Protein AF-K6VS61-F1 (afdb_monomer_lite)

Radius of gyration: 30.95 Å; chains: 1; bounding box: 61×77×103 Å

Sequence (201 aa):
MLIQDVMLARVPSPERPARLPVLVGALIAVLAAILGFTTASASAAGAAETRVRASAAVVEVPVGATERIAAGQRLGNDVAEPDFVVATGGAAKSGDELLDAARVARDAKAAEVGRSKATVTGGYGRDGVPRARCSSSPIGGAEDDVARQIGGNPKDITFTEAIRPRTGDQVPICQRCQATFDQSQFPPGTLFDPAGPWGAR

Foldseek 3Di:
DDDDDDDDDDDDDDDDPPPPPVVVVVVVVVVCVVPVPDDDDDDDDDDDDDDDDDPPPPPPPPPDDPDDDDPDDDDDDDDPDDDDDDDDDDDDDDPVRLQVVLVVQQLVVLVVCPQVAQKKKWKDFPVSDIHMATDPPPVGHRLVVNCVVRDDDSARMAMEFMAGSHPRHGDADEQVVCVVYPPVSYDPPRHHDLVHPVVPD

Structure (mmCIF, N/CA/C/O backbone):
data_AF-K6VS61-F1
#
_entry.id   AF-K6VS61-F1
#
loop_
_atom_site.group_PDB
_atom_site.id
_atom_site.type_symbol
_atom_site.label_atom_id
_atom_site.label_alt_id
_atom_site.label_comp_id
_atom_site.label_asym_id
_atom_site.label_entity_id
_atom_site.label_seq_id
_atom_site.pdbx_PDB_ins_code
_atom_site.Cartn_x
_atom_site.Cartn_y
_atom_site.Cartn_z
_atom_site.occupancy
_atom_site.B_iso_or_equiv
_atom_site.auth_seq_id
_atom_site.auth_comp_id
_a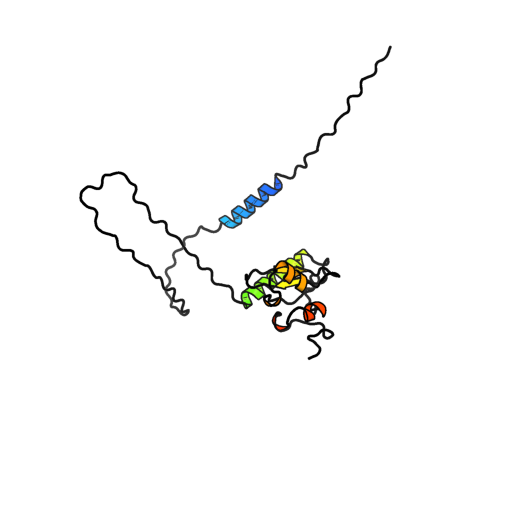tom_site.auth_asym_id
_atom_site.auth_atom_id
_atom_site.pdbx_PDB_model_num
ATOM 1 N N . MET A 1 1 ? -18.012 63.990 -50.183 1.00 37.81 1 MET A N 1
ATOM 2 C CA . MET A 1 1 ? -17.529 62.707 -50.732 1.00 37.81 1 MET A CA 1
ATOM 3 C C . MET A 1 1 ? -16.687 62.044 -49.643 1.00 37.81 1 MET A C 1
ATOM 5 O O . MET A 1 1 ? -15.685 62.643 -49.296 1.00 37.81 1 MET A O 1
ATOM 9 N N . LEU A 1 2 ? -17.179 60.917 -49.088 1.00 41.75 2 LEU A N 1
ATOM 10 C CA . LEU A 1 2 ? -16.572 59.935 -48.144 1.00 41.75 2 LEU A CA 1
ATOM 11 C C . LEU A 1 2 ? -15.963 60.477 -46.823 1.00 41.75 2 LEU A C 1
ATOM 13 O O . LEU A 1 2 ? -15.046 61.280 -46.859 1.00 41.75 2 LEU A O 1
ATOM 17 N N . ILE A 1 3 ? -16.496 60.212 -45.619 1.00 45.34 3 ILE A N 1
ATOM 18 C CA . ILE A 1 3 ? -16.612 58.948 -44.837 1.00 45.34 3 ILE A CA 1
ATOM 19 C C . ILE A 1 3 ? -15.254 58.264 -44.577 1.00 45.34 3 ILE A C 1
ATOM 21 O O . ILE A 1 3 ? -14.670 57.750 -45.524 1.00 45.34 3 ILE A O 1
ATOM 25 N N . GLN A 1 4 ? -14.820 58.231 -43.303 1.00 43.88 4 GLN A N 1
ATOM 26 C CA . GLN A 1 4 ? -14.324 57.065 -42.522 1.00 43.88 4 GLN A CA 1
ATOM 27 C C . GLN A 1 4 ? -13.648 57.574 -41.228 1.00 43.88 4 GLN A C 1
ATOM 29 O O . GLN A 1 4 ? -12.649 58.282 -41.274 1.00 43.88 4 GLN A O 1
ATOM 34 N N . ASP A 1 5 ? -14.335 57.517 -40.087 1.00 43.53 5 ASP A N 1
ATOM 35 C CA . ASP A 1 5 ? -14.424 56.393 -39.130 1.00 43.53 5 ASP A CA 1
ATOM 36 C C . ASP A 1 5 ? -13.204 56.279 -38.203 1.00 43.53 5 ASP A C 1
ATOM 38 O O . ASP A 1 5 ? -12.145 55.752 -38.534 1.00 43.53 5 ASP A O 1
ATOM 42 N N . VAL A 1 6 ? -13.406 56.817 -37.001 1.00 50.88 6 VAL A N 1
ATOM 43 C CA . VAL A 1 6 ? -12.506 56.782 -35.852 1.00 50.88 6 VAL A CA 1
ATOM 44 C C . VAL A 1 6 ? -12.422 55.349 -35.324 1.00 50.88 6 VAL A C 1
ATOM 46 O O . VAL A 1 6 ? -13.435 54.723 -35.019 1.00 50.88 6 VAL A O 1
ATOM 49 N N . MET A 1 7 ? -11.193 54.852 -35.175 1.00 47.06 7 MET A N 1
ATOM 50 C CA . MET A 1 7 ? -10.868 53.605 -34.487 1.00 47.06 7 MET A CA 1
ATOM 51 C C . MET A 1 7 ? -11.459 53.573 -33.067 1.00 47.06 7 MET A C 1
ATOM 53 O O . MET A 1 7 ? -10.899 54.146 -32.135 1.00 47.06 7 MET A O 1
ATOM 57 N N . LEU A 1 8 ? -12.549 52.828 -32.885 1.00 47.78 8 LEU A N 1
ATOM 58 C CA . LEU A 1 8 ? -12.949 52.287 -31.589 1.00 47.78 8 LEU A CA 1
ATOM 59 C C . LEU A 1 8 ? -12.383 50.872 -31.462 1.00 47.78 8 LEU A C 1
ATOM 61 O O . LEU A 1 8 ? -12.848 49.925 -32.096 1.00 47.78 8 LEU A O 1
ATOM 65 N N . ALA A 1 9 ? -11.352 50.746 -30.629 1.00 41.38 9 ALA A N 1
ATOM 66 C CA . ALA A 1 9 ? -10.811 49.472 -30.190 1.00 41.38 9 ALA A CA 1
ATOM 67 C C . ALA A 1 9 ? -11.906 48.662 -29.475 1.00 41.38 9 ALA A C 1
ATOM 69 O O . ALA A 1 9 ? -12.441 49.062 -28.441 1.00 41.38 9 ALA A O 1
ATOM 70 N N . ARG A 1 10 ? -12.243 47.504 -30.042 1.00 43.00 10 ARG A N 1
ATOM 71 C CA . ARG A 1 10 ? -13.176 46.538 -29.463 1.00 43.00 10 ARG A CA 1
ATOM 72 C C . ARG A 1 10 ? -12.410 45.695 -28.440 1.00 43.00 10 ARG A C 1
ATOM 74 O O . ARG A 1 10 ? -11.613 44.842 -28.816 1.00 43.00 10 ARG A O 1
ATOM 81 N N . VAL A 1 11 ? -12.624 45.956 -27.153 1.00 50.47 11 VAL A N 1
ATOM 82 C CA . VAL A 1 11 ? -12.098 45.132 -26.052 1.00 50.47 11 VAL A CA 1
ATOM 83 C C . VAL A 1 11 ? -12.805 43.764 -26.075 1.00 50.47 11 VAL A C 1
ATOM 85 O O . VAL A 1 11 ? -14.039 43.742 -26.075 1.00 50.47 11 VAL A O 1
ATOM 88 N N . PRO A 1 12 ? -12.091 42.622 -26.106 1.00 44.59 12 PRO A N 1
ATOM 89 C CA . PRO A 1 12 ? -12.724 41.312 -25.982 1.00 44.59 12 PRO A CA 1
ATOM 90 C C . PRO A 1 12 ? -13.207 41.065 -24.543 1.00 44.59 12 PRO A C 1
ATOM 92 O O . PRO A 1 12 ? -12.487 41.288 -23.571 1.00 44.59 12 PRO A O 1
ATOM 95 N N . SER A 1 13 ? -14.458 40.616 -24.427 1.00 54.16 13 SER A N 1
ATOM 96 C CA . SER A 1 13 ? -15.134 40.268 -23.171 1.00 54.16 13 SER A CA 1
ATOM 97 C C . SER A 1 13 ? -14.615 38.929 -22.617 1.00 54.16 13 SER A C 1
ATOM 99 O O . SER A 1 13 ? -14.389 38.014 -23.411 1.00 54.16 13 SER A O 1
ATOM 101 N N . PRO A 1 14 ? -14.442 38.760 -21.291 1.00 48.59 14 PRO A N 1
ATOM 102 C CA . PRO A 1 14 ? -14.092 37.467 -20.714 1.00 48.59 14 PRO A CA 1
ATOM 103 C C . PRO A 1 14 ? -15.305 36.526 -20.730 1.00 48.59 14 PRO A C 1
ATOM 105 O O . PRO A 1 14 ? -16.281 36.722 -20.000 1.00 48.59 14 PRO A O 1
ATOM 108 N N . GLU A 1 15 ? -15.230 35.480 -21.550 1.00 48.28 15 GLU A N 1
ATOM 109 C CA . GLU A 1 15 ? -16.180 34.370 -21.523 1.00 48.28 15 GLU A CA 1
ATOM 110 C C . GLU A 1 15 ? -16.135 33.675 -20.153 1.00 48.28 15 GLU A C 1
ATOM 112 O O . GLU A 1 15 ? -15.101 33.172 -19.711 1.00 48.28 15 GLU A O 1
ATOM 117 N N . ARG A 1 16 ? -17.276 33.658 -19.454 1.00 59.56 16 ARG A N 1
ATOM 118 C CA . ARG A 1 16 ? -17.463 32.895 -18.215 1.00 59.56 16 ARG A CA 1
ATOM 119 C C . ARG A 1 16 ? -17.748 31.434 -18.579 1.00 59.56 16 ARG A C 1
ATOM 121 O O . ARG A 1 16 ? -18.792 31.181 -19.182 1.00 59.56 16 ARG A O 1
ATOM 128 N N . PRO A 1 17 ? -16.924 30.448 -18.181 1.00 47.66 17 PRO A N 1
ATOM 129 C CA . PRO A 1 17 ? -17.292 29.054 -18.362 1.00 47.66 17 PRO A CA 1
ATOM 130 C C . PRO A 1 17 ? -18.393 28.669 -17.367 1.00 47.66 17 PRO A C 1
ATOM 132 O O . PRO A 1 17 ? -18.184 28.550 -16.158 1.00 47.66 17 PRO A O 1
ATOM 135 N N . ALA A 1 18 ? -19.589 28.457 -17.910 1.00 57.97 18 ALA A N 1
ATOM 136 C CA . ALA A 1 18 ? -20.740 27.866 -17.250 1.00 57.97 18 ALA A CA 1
ATOM 137 C C . ALA A 1 18 ? -20.432 26.424 -16.804 1.00 57.97 18 ALA A C 1
ATOM 139 O O . ALA A 1 18 ? -20.648 25.469 -17.544 1.00 57.97 18 ALA A O 1
ATOM 140 N N . ARG A 1 19 ? -19.899 26.249 -15.589 1.00 52.88 19 ARG A N 1
ATOM 141 C CA . ARG A 1 19 ? -19.748 24.930 -14.939 1.00 52.88 19 ARG A CA 1
ATOM 142 C C . ARG A 1 19 ? -20.137 24.927 -13.458 1.00 52.88 19 ARG A C 1
ATOM 144 O O . ARG A 1 19 ? -19.732 24.041 -12.717 1.00 52.88 19 ARG A O 1
ATOM 151 N N . LEU A 1 20 ? -20.933 25.900 -13.016 1.00 49.38 20 LEU A N 1
ATOM 152 C CA . LEU A 1 20 ? -21.364 25.981 -11.618 1.00 49.38 20 LEU A CA 1
ATOM 153 C C . LEU A 1 20 ? -22.596 25.131 -11.226 1.00 49.38 20 LEU A C 1
ATOM 155 O O . LEU A 1 20 ? -22.642 24.726 -10.068 1.00 49.38 20 LEU A O 1
ATOM 159 N N . PRO A 1 21 ? -23.579 24.792 -12.091 1.00 45.78 21 PRO A N 1
ATOM 160 C CA . PRO A 1 21 ? -24.792 24.140 -11.583 1.00 45.78 21 PRO A CA 1
ATOM 161 C C . PRO A 1 21 ? -24.654 22.623 -11.348 1.00 45.78 21 PRO A C 1
ATOM 163 O O . PRO A 1 21 ? -25.453 22.055 -10.612 1.00 45.78 21 PRO A O 1
ATOM 166 N N . VAL A 1 22 ? -23.639 21.953 -11.911 1.00 49.66 22 VAL A N 1
ATOM 167 C CA . VAL A 1 22 ? -23.469 20.488 -11.759 1.00 49.66 22 VAL A CA 1
ATOM 168 C C . VAL A 1 22 ? -22.827 20.114 -10.415 1.00 49.66 22 VAL A C 1
ATOM 170 O O . VAL A 1 22 ? -23.171 19.090 -9.829 1.00 49.66 22 VAL A O 1
ATOM 173 N N . LEU A 1 23 ? -21.946 20.964 -9.876 1.00 48.91 23 LEU A N 1
ATOM 174 C CA . LEU A 1 23 ? -21.270 20.709 -8.596 1.00 48.91 23 LEU A CA 1
ATOM 175 C C . LEU A 1 23 ? -22.211 20.832 -7.387 1.00 48.91 23 LEU A C 1
ATOM 177 O O . LEU A 1 23 ? -22.037 20.112 -6.408 1.00 48.91 23 LEU A O 1
ATOM 181 N N . VAL A 1 24 ? -23.238 21.686 -7.466 1.00 54.41 24 VAL A N 1
ATOM 182 C CA . VAL A 1 24 ? -24.214 21.860 -6.375 1.00 54.41 24 VAL A CA 1
ATOM 183 C C . VAL A 1 24 ? -25.184 20.673 -6.298 1.00 54.41 24 VAL A C 1
ATOM 185 O O . VAL A 1 24 ? -25.488 20.206 -5.203 1.00 54.41 24 VAL A O 1
ATOM 188 N N . GLY A 1 25 ? -25.611 20.118 -7.439 1.00 49.75 25 GLY A N 1
ATOM 189 C CA . GLY A 1 25 ? -26.501 18.949 -7.468 1.00 49.75 25 GLY A CA 1
ATOM 190 C C . GLY A 1 25 ? -25.868 17.679 -6.883 1.00 49.75 25 GLY A C 1
ATOM 191 O O . GLY A 1 25 ? -26.524 16.945 -6.146 1.00 49.75 25 GLY A O 1
ATOM 192 N N . ALA A 1 26 ? -24.578 17.446 -7.146 1.00 52.34 26 ALA A N 1
ATOM 193 C CA . ALA A 1 26 ? -23.860 16.285 -6.613 1.00 52.34 26 ALA A CA 1
ATOM 194 C C . ALA A 1 26 ? -23.654 16.360 -5.088 1.00 52.34 26 ALA A C 1
ATOM 196 O O . ALA A 1 26 ? -23.722 15.338 -4.406 1.00 52.34 26 ALA A O 1
ATOM 197 N N . LEU A 1 27 ? -23.464 17.564 -4.535 1.00 52.97 27 LEU A N 1
ATOM 198 C CA . LEU A 1 27 ? -23.280 17.755 -3.094 1.00 52.97 27 LEU A CA 1
ATOM 199 C C . LEU A 1 27 ? -24.569 17.465 -2.301 1.00 52.97 27 LEU A C 1
ATOM 201 O O . LEU A 1 27 ? -24.507 16.870 -1.228 1.00 52.97 27 LEU A O 1
ATOM 205 N N . ILE A 1 28 ? -25.739 17.827 -2.846 1.00 56.31 28 ILE A N 1
ATOM 206 C CA . ILE A 1 28 ? -27.047 17.592 -2.203 1.00 56.31 28 ILE A CA 1
ATOM 207 C C . ILE A 1 28 ? -27.385 16.091 -2.161 1.00 56.31 28 ILE A C 1
ATOM 209 O O . ILE A 1 28 ? -27.893 15.607 -1.151 1.00 56.31 28 ILE A O 1
ATOM 213 N N . ALA A 1 29 ? -27.045 15.331 -3.208 1.00 51.91 29 ALA A N 1
ATOM 214 C CA . ALA A 1 29 ? -27.263 13.882 -3.233 1.00 51.91 29 ALA A CA 1
ATOM 215 C C . ALA A 1 29 ? -26.373 13.131 -2.222 1.00 51.91 29 ALA A C 1
ATOM 217 O O . ALA A 1 29 ? -26.833 12.195 -1.568 1.00 51.91 29 ALA A O 1
ATOM 218 N N . VAL A 1 30 ? -25.123 13.573 -2.040 1.00 55.78 30 VAL A N 1
ATOM 219 C CA . VAL A 1 30 ? -24.217 13.022 -1.019 1.00 55.78 30 VAL A CA 1
ATOM 220 C C . VAL A 1 30 ? -24.707 13.365 0.393 1.00 55.78 30 VAL A C 1
ATOM 222 O O . VAL A 1 30 ? -24.692 12.499 1.263 1.00 55.78 30 VAL A O 1
ATOM 225 N N . LEU A 1 31 ? -25.222 14.580 0.621 1.00 53.62 31 LEU A N 1
ATOM 226 C CA . LEU A 1 31 ? -25.773 14.963 1.927 1.00 53.62 31 LEU A CA 1
ATOM 227 C C . LEU A 1 31 ? -27.032 14.154 2.296 1.00 53.62 31 LEU A C 1
ATOM 229 O O . LEU A 1 31 ? -27.177 13.742 3.444 1.00 53.62 31 LEU A O 1
ATOM 233 N N . ALA A 1 32 ? -27.917 13.877 1.331 1.00 54.88 32 ALA A N 1
ATOM 234 C CA . ALA A 1 32 ? -29.125 13.077 1.560 1.00 54.88 32 ALA A CA 1
ATOM 235 C C . ALA A 1 32 ? -28.821 11.591 1.842 1.00 54.88 32 ALA A C 1
ATOM 237 O O . ALA A 1 32 ? -29.524 10.964 2.631 1.00 54.88 32 ALA A O 1
ATOM 238 N N . ALA A 1 33 ? -27.749 11.035 1.263 1.00 54.62 33 ALA A N 1
ATOM 239 C CA . ALA A 1 33 ? -27.298 9.674 1.565 1.00 54.62 33 ALA A CA 1
ATOM 240 C C . ALA A 1 33 ? -26.669 9.549 2.966 1.00 54.62 33 ALA A C 1
ATOM 242 O O . ALA A 1 33 ? -26.784 8.503 3.601 1.00 54.62 33 ALA A O 1
ATOM 243 N N . ILE A 1 34 ? -26.037 10.617 3.466 1.00 55.72 34 ILE A N 1
ATOM 244 C CA . ILE A 1 34 ? -25.431 10.654 4.806 1.00 55.72 34 ILE A CA 1
ATOM 245 C C . ILE A 1 34 ? -26.493 10.891 5.896 1.00 55.72 34 ILE A C 1
ATOM 247 O O . ILE A 1 34 ? -26.355 10.381 7.004 1.00 55.72 34 ILE A O 1
ATOM 251 N N . LEU A 1 35 ? -27.573 11.620 5.591 1.00 52.00 35 LEU A N 1
ATOM 252 C CA . LEU A 1 35 ? -28.618 11.983 6.562 1.00 52.00 35 LEU A CA 1
ATOM 253 C C . LEU A 1 35 ? -29.867 11.075 6.529 1.00 52.00 35 LEU A C 1
ATOM 255 O O . LEU A 1 35 ? -30.762 11.243 7.351 1.00 52.00 35 LEU A O 1
ATOM 259 N N . GLY A 1 36 ? -29.948 10.113 5.603 1.00 49.62 36 GLY A N 1
ATOM 260 C CA . GLY A 1 36 ? -31.150 9.302 5.358 1.00 49.62 36 GLY A CA 1
ATOM 261 C C . GLY A 1 36 ? -31.343 8.037 6.211 1.00 49.62 36 GLY A C 1
ATOM 262 O O . GLY A 1 36 ? -32.304 7.312 5.973 1.00 49.62 36 GLY A O 1
ATOM 263 N N . PHE A 1 37 ? -30.479 7.737 7.187 1.00 50.22 37 PHE A N 1
ATOM 264 C CA . PHE A 1 37 ? -30.504 6.465 7.937 1.00 50.22 37 PHE A CA 1
ATOM 265 C C . PHE A 1 37 ? -30.867 6.589 9.426 1.00 50.22 37 PHE A C 1
ATOM 267 O O . PHE A 1 37 ? -30.259 5.936 10.268 1.00 50.22 37 PHE A O 1
ATOM 274 N N . THR A 1 38 ? -31.885 7.372 9.790 1.00 51.78 38 THR A N 1
ATOM 275 C CA . THR A 1 38 ? -32.427 7.331 11.165 1.00 51.78 38 THR A CA 1
ATOM 276 C C . THR A 1 38 ? -33.950 7.434 11.223 1.00 51.78 38 THR A C 1
ATOM 278 O O . THR A 1 38 ? -34.501 8.284 11.910 1.00 51.78 38 THR A O 1
ATOM 281 N N . THR A 1 39 ? -34.670 6.517 10.568 1.00 51.94 39 THR A N 1
ATOM 282 C CA . THR A 1 39 ? -36.026 6.161 11.030 1.00 51.94 39 THR A CA 1
ATOM 283 C C . THR A 1 39 ? -36.274 4.656 10.921 1.00 51.94 39 THR A C 1
ATOM 285 O O . THR A 1 39 ? -36.508 4.128 9.842 1.00 51.94 39 THR A O 1
ATOM 288 N N . ALA A 1 40 ? -36.213 3.969 12.065 1.00 40.31 40 ALA A N 1
ATOM 289 C CA . ALA A 1 40 ? -37.078 2.840 12.415 1.00 40.31 40 ALA A CA 1
ATOM 290 C C . ALA A 1 40 ? -36.827 2.461 13.883 1.00 40.31 40 ALA A C 1
ATOM 292 O O . ALA A 1 40 ? -35.841 1.811 14.223 1.00 40.31 40 ALA A O 1
ATOM 293 N N . SER A 1 41 ? -37.739 2.875 14.760 1.00 48.78 41 SER A N 1
ATOM 294 C CA . SER A 1 41 ? -37.929 2.237 16.058 1.00 48.78 41 SER A CA 1
ATOM 295 C C . SER A 1 41 ? -38.525 0.850 15.822 1.00 48.78 41 SER A C 1
ATOM 297 O O . SER A 1 41 ? -39.594 0.734 15.229 1.00 48.78 41 SER A O 1
ATOM 299 N N . ALA A 1 42 ? -37.858 -0.195 16.300 1.00 39.19 42 ALA A N 1
ATOM 300 C CA . ALA A 1 42 ? -38.463 -1.506 16.485 1.00 39.19 42 ALA A CA 1
ATOM 301 C C . ALA A 1 42 ? -38.003 -2.050 17.838 1.00 39.19 42 ALA A C 1
ATOM 303 O O . ALA A 1 42 ? -36.853 -2.440 18.027 1.00 39.19 42 ALA A O 1
ATOM 304 N N . SER A 1 43 ? -38.918 -2.012 18.799 1.00 50.69 43 SER A N 1
ATOM 305 C CA . SER A 1 43 ? -38.829 -2.715 20.068 1.00 50.69 43 SER A CA 1
ATOM 306 C C . SER A 1 43 ? -38.904 -4.220 19.812 1.00 50.69 43 SER A C 1
ATOM 308 O O . SER A 1 43 ? -39.912 -4.730 19.332 1.00 50.69 43 SER A O 1
ATOM 310 N N . ALA A 1 44 ? -37.849 -4.942 20.180 1.00 40.66 44 ALA A N 1
ATOM 311 C CA . ALA A 1 44 ? -37.900 -6.383 20.374 1.00 40.66 44 ALA A CA 1
ATOM 312 C C . ALA A 1 44 ? -37.259 -6.703 21.726 1.00 40.66 44 ALA A C 1
ATOM 314 O O . ALA A 1 44 ? -36.041 -6.672 21.888 1.00 40.66 44 ALA A O 1
ATOM 315 N N . ALA A 1 45 ? -38.113 -6.970 22.713 1.00 44.94 45 ALA A N 1
ATOM 316 C CA . ALA A 1 45 ? -37.719 -7.652 23.931 1.00 44.94 45 ALA A CA 1
ATOM 317 C C . ALA A 1 45 ? -37.371 -9.103 23.571 1.00 44.94 45 ALA A C 1
ATOM 319 O O . ALA A 1 45 ? -38.190 -9.818 22.997 1.00 44.94 45 ALA A O 1
ATOM 320 N N . GLY A 1 46 ? -36.159 -9.527 23.908 1.00 39.69 46 GLY A N 1
ATOM 321 C CA . GLY A 1 46 ? -35.700 -10.898 23.731 1.00 39.69 46 GLY A CA 1
ATOM 322 C C . GLY A 1 46 ? -34.451 -11.124 24.564 1.00 39.69 46 GLY A C 1
ATOM 323 O O . GLY A 1 46 ? -33.348 -10.795 24.144 1.00 39.69 46 GLY A O 1
ATOM 324 N N . ALA A 1 47 ? -34.646 -11.625 25.778 1.00 43.97 47 ALA A N 1
ATOM 325 C CA . ALA A 1 47 ? -33.579 -12.051 26.666 1.00 43.97 47 ALA A CA 1
ATOM 326 C C . ALA A 1 47 ? -32.780 -13.219 26.058 1.00 43.97 47 ALA A C 1
ATOM 328 O O . ALA A 1 47 ? -33.384 -14.209 25.652 1.00 43.97 47 ALA A O 1
ATOM 329 N N . ALA A 1 48 ? -31.446 -13.126 26.067 1.00 35.84 48 ALA A N 1
ATOM 330 C CA . ALA A 1 48 ? -30.539 -14.251 26.321 1.00 35.84 48 ALA A CA 1
ATOM 331 C C . ALA A 1 48 ? -29.101 -13.754 26.588 1.00 35.84 48 ALA A C 1
ATOM 333 O O . ALA A 1 48 ? -28.594 -12.851 25.930 1.00 35.84 48 ALA A O 1
ATOM 334 N N . GLU A 1 49 ? -28.484 -14.353 27.600 1.00 34.50 49 GLU A N 1
ATOM 335 C CA . GLU A 1 49 ? -27.237 -14.029 28.299 1.00 34.50 49 GLU A CA 1
ATOM 336 C C . GLU A 1 49 ? -25.936 -13.874 27.480 1.00 34.50 49 GLU A C 1
ATOM 338 O O . GLU A 1 49 ? -25.509 -14.748 26.731 1.00 34.50 49 GLU A O 1
ATOM 343 N N . THR A 1 50 ? -25.274 -12.739 27.730 1.00 48.47 50 THR A N 1
ATOM 344 C CA . THR A 1 50 ? -23.899 -12.561 28.251 1.00 48.47 50 THR A CA 1
ATOM 345 C C . THR A 1 50 ? -22.804 -13.587 27.911 1.00 48.47 50 THR A C 1
ATOM 347 O O . THR A 1 50 ? -22.781 -14.702 28.423 1.00 48.47 50 THR A O 1
ATOM 350 N N . ARG A 1 51 ? -21.748 -13.110 27.220 1.00 48.81 51 ARG A N 1
ATOM 351 C CA . ARG A 1 51 ? -20.335 -13.474 27.495 1.00 48.81 51 ARG A CA 1
ATOM 352 C C . ARG A 1 51 ? -19.301 -12.596 26.766 1.00 48.81 51 ARG A C 1
ATOM 354 O O . ARG A 1 51 ? -18.408 -13.102 26.106 1.00 48.81 51 ARG A O 1
ATOM 361 N N . VAL A 1 52 ? -19.340 -11.275 26.947 1.00 41.84 52 VAL A N 1
ATOM 362 C CA . VAL A 1 52 ? -18.122 -10.453 26.798 1.00 41.84 52 VAL A CA 1
ATOM 363 C C . VAL A 1 52 ? -18.113 -9.420 27.917 1.00 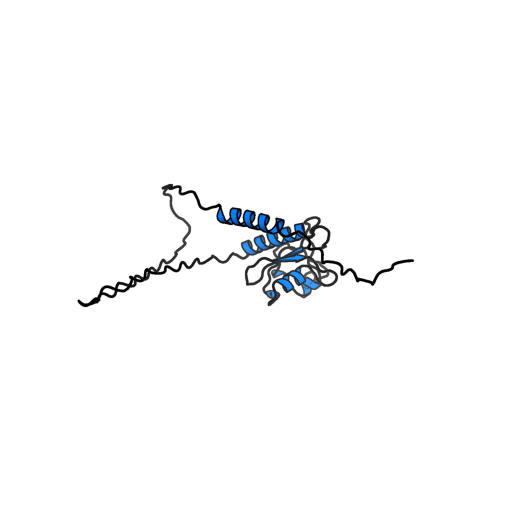41.84 52 VAL A C 1
ATOM 365 O O . VAL A 1 52 ? -18.987 -8.563 28.000 1.00 41.84 52 VAL A O 1
ATOM 368 N N . ARG A 1 53 ? -17.143 -9.559 28.826 1.00 47.28 53 ARG A N 1
ATOM 369 C CA . ARG A 1 53 ? -16.845 -8.611 29.904 1.00 47.28 53 ARG A CA 1
ATOM 370 C C . ARG A 1 53 ? -16.456 -7.257 29.299 1.00 47.28 53 ARG A C 1
ATOM 372 O O . ARG A 1 53 ? -15.279 -7.018 29.053 1.00 47.28 53 ARG A O 1
ATOM 379 N N . ALA A 1 54 ? -17.419 -6.369 29.103 1.00 36.72 54 ALA A N 1
ATOM 380 C CA . ALA A 1 54 ? -17.162 -4.939 29.030 1.00 36.72 54 ALA A CA 1
ATOM 381 C C . ALA A 1 54 ? -17.666 -4.324 30.336 1.00 36.72 54 ALA A C 1
ATOM 383 O O . ALA A 1 54 ? -18.848 -4.028 30.493 1.00 36.72 54 ALA A O 1
ATOM 384 N N . SER A 1 55 ? -16.769 -4.182 31.307 1.00 40.12 55 SER A N 1
ATOM 385 C CA . SER A 1 55 ? -17.032 -3.353 32.477 1.00 40.12 55 SER A CA 1
ATOM 386 C C . SER A 1 55 ? -16.854 -1.896 32.053 1.00 40.12 55 SER A C 1
ATOM 388 O O . SER A 1 55 ? -15.763 -1.347 32.175 1.00 40.12 55 SER A O 1
ATOM 390 N N . ALA A 1 56 ? -17.901 -1.265 31.524 1.00 44.19 56 ALA A N 1
ATOM 391 C CA . ALA A 1 56 ? -17.973 0.187 31.576 1.00 44.19 56 ALA A CA 1
ATOM 392 C C . ALA A 1 56 ? -18.322 0.537 33.024 1.00 44.19 56 ALA A C 1
ATOM 394 O O . ALA A 1 56 ? -19.440 0.291 33.475 1.00 44.19 56 ALA A O 1
ATOM 395 N N . ALA A 1 57 ? -17.351 1.044 33.782 1.00 41.50 57 ALA A N 1
ATOM 396 C CA . ALA A 1 57 ? -17.664 1.713 35.033 1.00 41.50 57 ALA A CA 1
ATOM 397 C C . ALA A 1 57 ? -18.435 2.987 34.671 1.00 41.50 57 ALA A C 1
ATOM 399 O O . ALA A 1 57 ? -17.845 4.016 34.352 1.00 41.50 57 ALA A O 1
ATOM 400 N N . VAL A 1 58 ? -19.763 2.888 34.662 1.00 37.84 58 VAL A N 1
ATOM 401 C CA . VAL A 1 58 ? -20.643 4.049 34.722 1.00 37.84 58 VAL A CA 1
ATOM 402 C C . VAL A 1 58 ? -20.430 4.648 36.107 1.00 37.84 58 VAL A C 1
ATOM 404 O O . VAL A 1 58 ? -20.997 4.190 37.095 1.00 37.84 58 VAL A O 1
ATOM 407 N N . VAL A 1 59 ? -19.527 5.620 36.197 1.00 36.09 59 VAL A N 1
ATOM 408 C CA . VAL A 1 59 ? -19.486 6.526 37.340 1.00 36.09 59 VAL A CA 1
ATOM 409 C C . VAL A 1 59 ? -20.446 7.656 37.002 1.00 36.09 59 VAL A C 1
ATOM 411 O O . VAL A 1 59 ? -20.056 8.679 36.446 1.00 36.09 59 VAL A O 1
ATOM 414 N N . GLU A 1 60 ? -21.723 7.456 37.311 1.00 40.53 60 GLU A N 1
ATOM 415 C CA . GLU A 1 60 ? -22.592 8.592 37.587 1.00 40.53 60 GLU A CA 1
ATOM 416 C C . GLU A 1 60 ? -22.082 9.196 38.897 1.00 40.53 60 GLU A C 1
ATOM 418 O O . GLU A 1 60 ? -22.101 8.541 39.938 1.00 40.53 60 GLU A O 1
ATOM 423 N N . VAL A 1 61 ? -21.544 10.416 38.848 1.00 38.28 61 VAL A N 1
ATOM 424 C CA . VAL A 1 61 ? -21.327 11.214 40.058 1.00 38.28 61 VAL A CA 1
ATOM 425 C C . VAL A 1 61 ? -22.629 11.973 40.300 1.00 38.28 61 VAL A C 1
ATOM 427 O O . VAL A 1 61 ? -22.850 12.991 39.640 1.00 38.28 61 VAL A O 1
ATOM 430 N N . PRO A 1 62 ? -23.520 11.520 41.201 1.00 42.88 62 PRO A N 1
ATOM 431 C CA . PRO A 1 62 ? -24.650 12.332 41.609 1.00 42.88 62 PRO A CA 1
ATOM 432 C C . PRO A 1 62 ? -24.105 13.522 42.398 1.00 42.88 62 PRO A C 1
ATOM 434 O O . PRO A 1 62 ? -23.724 13.402 43.564 1.00 42.88 62 PRO A O 1
ATOM 437 N N . VAL A 1 63 ? -24.048 14.689 41.762 1.00 43.69 63 VAL A N 1
ATOM 438 C CA . VAL A 1 63 ? -23.889 15.944 42.494 1.00 43.69 63 VAL A CA 1
ATOM 439 C C . VAL A 1 63 ? -25.242 16.206 43.151 1.00 43.69 63 VAL A C 1
ATOM 441 O O . VAL A 1 63 ? -26.190 16.639 42.500 1.00 43.69 63 VAL A O 1
ATOM 444 N N . GLY A 1 64 ? -25.369 15.819 44.421 1.00 41.84 64 GLY A N 1
ATOM 445 C CA . GLY A 1 64 ? -26.578 16.054 45.204 1.00 41.84 64 GLY A CA 1
ATOM 446 C C . GLY A 1 64 ? -26.914 17.545 45.245 1.00 41.84 64 GLY A C 1
ATOM 447 O O . GLY A 1 64 ? -26.021 18.385 45.360 1.00 41.84 64 GLY A O 1
ATOM 448 N N . ALA A 1 65 ? -28.204 17.863 45.138 1.00 45.72 65 ALA A N 1
ATOM 449 C CA . ALA A 1 65 ? -28.709 19.225 45.202 1.00 45.72 65 ALA A CA 1
ATOM 450 C C . ALA A 1 65 ? -28.227 19.925 46.482 1.00 45.72 65 ALA A C 1
ATOM 452 O O . ALA A 1 65 ? -28.464 19.450 47.594 1.00 45.72 65 ALA A O 1
ATOM 453 N N . THR A 1 66 ? -27.570 21.075 46.337 1.00 45.19 66 THR A N 1
ATOM 454 C CA . THR A 1 66 ? -27.261 21.950 47.467 1.00 45.19 66 THR A CA 1
ATOM 455 C C . THR A 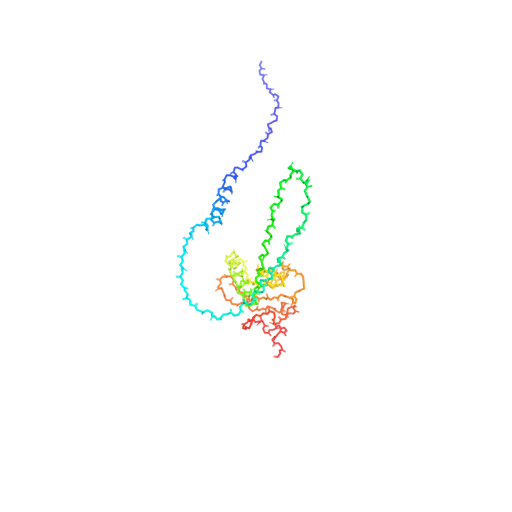1 66 ? -28.565 22.590 47.945 1.00 45.19 66 THR A C 1
ATOM 457 O O . THR A 1 66 ? -28.971 23.648 47.467 1.00 45.19 66 THR A O 1
ATOM 460 N N . GLU A 1 67 ? -29.263 21.958 48.886 1.00 42.56 67 GLU A N 1
ATOM 461 C CA . GLU A 1 67 ? -30.366 22.610 49.587 1.00 42.56 67 GLU A CA 1
ATOM 462 C C . GLU A 1 67 ? -29.810 23.720 50.480 1.00 42.56 67 GLU A C 1
ATOM 464 O O . GLU A 1 67 ? -29.258 23.421 51.534 1.00 42.56 67 GLU A O 1
ATOM 469 N N . ARG A 1 68 ? -29.979 24.986 50.073 1.00 44.31 68 ARG A N 1
ATOM 470 C CA . ARG A 1 68 ? -30.418 26.109 50.932 1.00 44.31 68 ARG A CA 1
ATOM 471 C C . ARG A 1 68 ? -30.974 27.239 50.060 1.00 44.31 68 ARG A C 1
ATOM 473 O O . ARG A 1 68 ? -30.276 28.207 49.774 1.00 44.31 68 ARG A O 1
ATOM 480 N N . ILE A 1 69 ? -32.249 27.150 49.684 1.00 43.84 69 ILE A N 1
ATOM 481 C CA . ILE A 1 69 ? -33.013 28.332 49.263 1.00 43.84 69 ILE A CA 1
ATOM 482 C C . ILE A 1 69 ? -33.646 28.919 50.525 1.00 43.84 69 ILE A C 1
ATOM 484 O O . ILE A 1 69 ? -34.559 28.341 51.111 1.00 43.84 69 ILE A O 1
ATOM 488 N N . ALA A 1 70 ? -33.117 30.052 50.983 1.00 50.62 70 ALA A N 1
ATOM 489 C CA . ALA A 1 70 ? -33.743 30.842 52.035 1.00 50.62 70 ALA A CA 1
ATOM 490 C C . ALA A 1 70 ? -35.012 31.523 51.493 1.00 50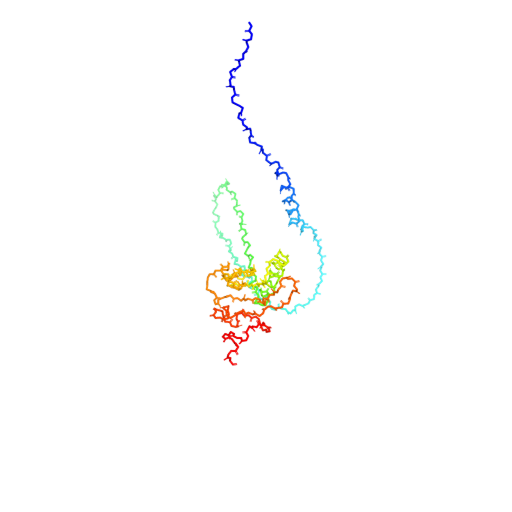.62 70 ALA A C 1
ATOM 492 O O . ALA A 1 70 ? -35.064 31.924 50.328 1.00 50.62 70 ALA A O 1
ATOM 493 N N . ALA A 1 71 ? -36.029 31.681 52.346 1.00 43.59 71 ALA A N 1
ATOM 494 C CA . ALA A 1 71 ? -37.253 32.406 52.017 1.00 43.59 71 ALA A CA 1
ATOM 495 C C . ALA A 1 71 ? -36.913 33.841 51.560 1.00 43.59 71 ALA A C 1
ATOM 497 O O . ALA A 1 71 ? -36.516 34.675 52.371 1.00 43.59 71 ALA A O 1
ATOM 498 N N . GLY A 1 72 ? -37.024 34.109 50.252 1.00 50.84 72 GLY A N 1
ATOM 499 C CA . GLY A 1 72 ? -36.725 35.420 49.664 1.00 50.84 72 GLY A CA 1
ATOM 500 C C . GLY A 1 72 ? -36.196 35.444 48.222 1.00 50.84 72 GLY A C 1
ATOM 501 O O . GLY A 1 72 ? -36.065 36.539 47.674 1.00 50.84 72 GLY A O 1
ATOM 502 N N . GLN A 1 73 ? -35.903 34.308 47.570 1.00 49.56 73 GLN A N 1
ATOM 503 C CA . GLN A 1 73 ? -35.440 34.333 46.171 1.00 49.56 73 GLN A CA 1
ATOM 504 C C . GLN A 1 73 ? -36.566 34.747 45.211 1.00 49.56 73 GLN A C 1
ATOM 506 O O . GLN A 1 73 ? -37.505 34.000 44.941 1.00 49.56 73 GLN A O 1
ATOM 511 N N . ARG A 1 74 ? -36.468 35.993 44.737 1.00 43.62 74 ARG A N 1
ATOM 512 C CA . ARG A 1 74 ? -37.383 36.618 43.784 1.00 43.62 74 ARG A CA 1
ATOM 513 C C . ARG A 1 74 ? -37.402 35.873 42.450 1.00 43.62 74 ARG A C 1
ATOM 515 O O . ARG A 1 74 ? -36.362 35.541 41.892 1.00 43.62 74 ARG A O 1
ATOM 522 N N . LEU A 1 75 ? -38.624 35.713 41.952 1.00 49.28 75 LEU A N 1
ATOM 523 C CA . LEU A 1 75 ? -39.003 35.337 40.596 1.00 49.28 75 LEU A CA 1
ATOM 524 C C . LEU A 1 75 ? -38.203 36.162 39.568 1.00 49.28 75 LEU A C 1
ATOM 526 O O . LEU A 1 75 ? -38.339 37.386 39.531 1.00 49.28 75 LEU A O 1
ATOM 530 N N . GLY A 1 76 ? -37.374 35.500 38.762 1.00 51.56 76 GLY A N 1
ATOM 531 C CA . GLY A 1 76 ? -36.622 36.143 37.684 1.00 51.56 76 GLY A CA 1
ATOM 532 C C . GLY A 1 76 ? -35.217 35.583 37.504 1.00 51.56 76 GLY A C 1
ATOM 533 O O . GLY A 1 76 ? -34.252 36.320 37.659 1.00 51.56 76 GLY A O 1
ATOM 534 N N . ASN A 1 77 ? -35.099 34.288 37.225 1.00 49.62 77 ASN A N 1
ATOM 535 C CA . ASN A 1 77 ? -33.995 33.756 36.432 1.00 49.62 77 ASN A CA 1
ATOM 536 C C . ASN A 1 77 ? -34.339 32.320 36.048 1.00 49.62 77 ASN A C 1
ATOM 538 O O . ASN A 1 77 ? -34.646 31.510 36.925 1.00 49.62 77 ASN A O 1
ATOM 542 N N . ASP A 1 78 ? -34.328 32.045 34.749 1.00 50.62 78 ASP A N 1
ATOM 543 C CA . ASP A 1 78 ? -34.544 30.716 34.194 1.00 50.62 78 ASP A CA 1
ATOM 544 C C . ASP A 1 78 ? -33.605 29.710 34.867 1.00 50.62 78 ASP A C 1
ATOM 546 O O . ASP A 1 78 ? -32.411 29.964 35.056 1.00 50.62 78 ASP A O 1
ATOM 550 N N . VAL A 1 79 ? -34.168 28.576 35.286 1.00 56.38 79 VAL A N 1
ATOM 551 C CA . VAL A 1 79 ? -33.391 27.445 35.793 1.00 56.38 79 VAL A CA 1
ATOM 552 C C . VAL A 1 79 ? -32.504 26.998 34.637 1.00 56.38 79 VAL A C 1
ATOM 554 O O . VAL A 1 79 ? -33.019 26.540 33.623 1.00 56.38 79 VAL A O 1
ATOM 557 N N . ALA A 1 80 ? -31.189 27.189 34.760 1.00 59.38 80 ALA A N 1
ATOM 558 C CA . ALA A 1 80 ? -30.240 26.707 33.767 1.00 59.38 80 ALA A CA 1
ATOM 559 C C . ALA A 1 80 ? -30.426 25.192 33.624 1.00 59.38 80 ALA A C 1
ATOM 561 O O . ALA A 1 80 ? -30.151 24.440 34.563 1.00 59.38 80 ALA A O 1
ATOM 562 N N . GLU A 1 81 ? -30.955 24.759 32.480 1.00 53.66 81 GLU A N 1
ATOM 563 C CA . GLU A 1 81 ? -31.043 23.340 32.170 1.00 53.66 81 GLU A CA 1
ATOM 564 C C 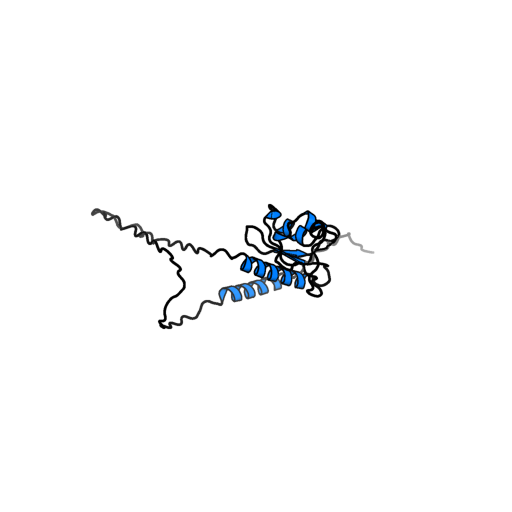. GLU A 1 81 ? -29.624 22.755 32.102 1.00 53.66 81 GLU A C 1
ATOM 566 O O . GLU A 1 81 ? -28.701 23.425 31.627 1.00 53.66 81 GLU A O 1
ATOM 571 N N . PRO A 1 82 ? -29.402 21.536 32.615 1.00 53.03 82 PRO A N 1
ATOM 572 C CA . PRO A 1 82 ? -28.086 20.923 32.561 1.00 53.03 82 PRO A CA 1
ATOM 573 C C . PRO A 1 82 ? -27.709 20.586 31.111 1.00 53.03 82 PRO A C 1
ATOM 575 O O . PRO A 1 82 ? -28.369 19.782 30.456 1.00 53.03 82 PRO A O 1
ATOM 578 N N . ASP A 1 83 ? -26.605 21.162 30.633 1.00 48.72 83 ASP A N 1
ATOM 579 C CA . ASP A 1 83 ? -25.947 20.740 29.396 1.00 48.72 83 ASP A CA 1
ATOM 580 C C . ASP A 1 83 ? -25.301 19.360 29.601 1.00 48.72 83 ASP A C 1
ATOM 582 O O . ASP A 1 83 ? -24.354 19.196 30.378 1.00 48.72 83 ASP A O 1
ATOM 586 N N . PHE A 1 84 ? -25.798 18.346 28.891 1.00 52.31 84 PHE A N 1
ATOM 587 C CA . PHE A 1 84 ? -25.220 17.003 28.908 1.00 52.31 84 PHE A CA 1
ATOM 588 C C . PHE A 1 84 ? -24.144 16.871 27.824 1.00 52.31 84 PHE A C 1
ATOM 590 O O . PHE A 1 84 ? -24.435 16.862 26.628 1.00 52.31 84 PHE A O 1
ATOM 597 N N . VAL A 1 85 ? -22.885 16.712 28.237 1.00 59.94 85 VAL A N 1
ATOM 598 C CA . VAL A 1 85 ? -21.769 16.406 27.329 1.00 59.94 85 VAL A CA 1
ATOM 599 C C . VAL A 1 85 ? -21.649 14.891 27.171 1.00 59.94 85 VAL A C 1
ATOM 601 O O . VAL A 1 85 ? -21.271 14.184 28.104 1.00 59.94 85 VAL A O 1
ATOM 604 N N . VAL A 1 86 ? -21.938 14.382 25.973 1.00 56.56 86 VAL A N 1
ATOM 605 C CA . VAL A 1 86 ? -21.742 12.965 25.635 1.00 56.56 86 VAL A CA 1
ATOM 606 C C . VAL A 1 86 ? -20.314 12.755 25.129 1.00 56.56 86 VAL A C 1
ATOM 608 O O . VAL A 1 86 ? -19.985 13.086 23.989 1.00 56.56 86 VAL A O 1
ATOM 611 N N . ALA A 1 87 ? -19.453 12.170 25.962 1.00 49.47 87 ALA A N 1
ATOM 612 C CA . ALA A 1 87 ? -18.134 11.712 25.538 1.00 49.47 87 ALA A CA 1
ATOM 613 C C . ALA A 1 87 ? -18.257 10.346 24.842 1.00 49.47 87 ALA A C 1
ATOM 615 O O . ALA A 1 87 ? -18.326 9.304 25.493 1.00 49.47 87 ALA A O 1
ATOM 616 N N . THR A 1 88 ? -18.275 10.334 23.508 1.00 59.16 88 THR A N 1
ATOM 617 C CA . THR A 1 88 ? -18.160 9.076 22.754 1.00 59.16 88 THR A CA 1
ATOM 618 C C . THR A 1 88 ? -16.686 8.675 22.699 1.00 59.16 88 THR A C 1
ATOM 620 O O . THR A 1 88 ? -15.928 9.172 21.867 1.00 59.16 88 THR A O 1
ATOM 623 N N . GLY A 1 89 ? -16.256 7.797 23.605 1.00 53.78 89 GLY A N 1
ATOM 624 C CA . GLY A 1 89 ? -14.938 7.169 23.523 1.00 53.78 89 GLY A CA 1
ATOM 625 C C . GLY A 1 89 ? -14.911 6.156 22.379 1.00 53.78 89 GLY A C 1
ATOM 626 O O . GLY A 1 89 ? -15.445 5.059 22.516 1.00 53.78 89 GLY A O 1
ATOM 627 N N . GLY A 1 90 ? -14.320 6.513 21.237 1.00 63.31 90 GLY A N 1
ATOM 628 C CA . GLY A 1 90 ? -14.079 5.561 20.151 1.00 63.31 90 GLY A CA 1
ATOM 629 C C . GLY A 1 90 ? -12.997 4.554 20.548 1.00 63.31 90 GLY A C 1
ATOM 630 O O . GLY A 1 90 ? -11.913 4.955 20.970 1.00 63.31 90 GLY A O 1
ATOM 631 N N . ALA A 1 91 ? -13.273 3.254 20.414 1.00 67.62 91 ALA A N 1
ATOM 632 C CA . ALA A 1 91 ? -12.256 2.221 20.592 1.00 67.62 91 ALA A CA 1
ATOM 633 C C . ALA A 1 91 ? -11.145 2.399 19.542 1.00 67.62 91 ALA A C 1
ATOM 635 O O . ALA A 1 91 ? -11.425 2.545 18.350 1.00 67.62 91 ALA A O 1
ATOM 636 N N . ALA A 1 92 ? -9.885 2.400 19.980 1.00 74.19 92 ALA A N 1
ATOM 637 C CA . ALA A 1 92 ? -8.755 2.388 19.061 1.00 74.19 92 ALA A CA 1
ATOM 638 C C . ALA A 1 92 ? -8.777 1.083 18.250 1.00 74.19 92 ALA A C 1
ATOM 640 O O . ALA A 1 92 ? -8.930 0.005 18.824 1.00 74.19 92 ALA A O 1
ATOM 641 N N . LYS A 1 93 ? -8.629 1.187 16.924 1.00 81.62 93 LYS A N 1
ATOM 642 C CA . LYS A 1 93 ? -8.525 0.018 16.041 1.00 81.62 93 LYS A CA 1
ATOM 643 C C . LYS A 1 93 ? -7.293 -0.804 16.405 1.00 81.62 93 LYS A C 1
ATOM 645 O O . LYS A 1 93 ? -6.237 -0.245 16.707 1.00 81.62 93 LYS A O 1
ATOM 650 N N . SER A 1 94 ? -7.430 -2.120 16.342 1.00 92.94 94 SER A N 1
ATOM 651 C CA . SER A 1 94 ? -6.306 -3.047 16.455 1.00 92.94 94 SER A CA 1
ATOM 652 C C . SER A 1 94 ? -5.343 -2.908 15.266 1.00 92.94 94 SER A C 1
ATOM 654 O O . SER A 1 94 ? -5.689 -2.350 14.223 1.00 92.94 94 SER A O 1
ATOM 656 N N . GLY A 1 95 ? -4.119 -3.426 15.415 1.00 93.31 95 GLY A N 1
ATOM 657 C CA . GLY A 1 95 ? -3.127 -3.423 14.334 1.00 93.31 95 GLY A CA 1
ATOM 658 C C . GLY A 1 95 ? -3.617 -4.151 13.079 1.00 93.31 95 GLY A C 1
ATOM 659 O O . GLY A 1 95 ? -3.455 -3.634 11.978 1.00 93.31 95 GLY A O 1
ATOM 660 N N . ASP A 1 96 ? -4.292 -5.289 13.243 1.00 95.56 96 ASP A N 1
ATOM 661 C CA . ASP A 1 96 ? -4.811 -6.075 12.119 1.00 95.56 96 ASP A CA 1
ATOM 662 C C . ASP A 1 96 ? -5.917 -5.321 11.363 1.00 95.56 96 ASP A C 1
ATOM 664 O O . ASP A 1 96 ? -5.882 -5.231 10.137 1.00 95.56 96 ASP A O 1
ATOM 668 N N . GLU A 1 97 ? -6.840 -4.669 12.079 1.00 96.88 97 GLU A N 1
ATOM 669 C CA . GLU A 1 97 ? -7.876 -3.829 11.459 1.00 96.88 97 GLU A CA 1
ATOM 670 C C . GLU A 1 97 ? -7.281 -2.632 10.703 1.00 96.88 97 GLU A C 1
ATOM 672 O O . GLU A 1 97 ? -7.802 -2.220 9.662 1.00 96.88 97 GLU A O 1
ATOM 677 N N . LEU A 1 98 ? -6.189 -2.055 11.211 1.00 98.06 98 LEU A N 1
ATOM 678 C CA . LEU A 1 98 ? -5.470 -0.979 10.528 1.00 98.06 98 LEU A CA 1
ATOM 679 C C . LEU A 1 98 ? -4.746 -1.479 9.278 1.00 98.06 98 LEU A C 1
ATOM 681 O O . LEU A 1 98 ? -4.768 -0.796 8.251 1.00 98.06 98 LEU A O 1
ATOM 685 N N . LEU A 1 99 ? -4.145 -2.667 9.342 1.00 98.44 99 LEU A N 1
ATOM 686 C CA . LEU A 1 99 ? -3.489 -3.293 8.202 1.00 98.44 99 LEU A CA 1
ATOM 687 C C . LEU A 1 99 ? -4.495 -3.614 7.092 1.00 98.44 99 LEU A C 1
ATOM 689 O O . LEU A 1 99 ? -4.248 -3.286 5.930 1.00 98.44 99 LEU A O 1
ATOM 693 N N . ASP A 1 100 ? -5.656 -4.165 7.437 1.00 98.56 100 ASP A N 1
ATOM 694 C CA . ASP A 1 100 ? -6.718 -4.439 6.469 1.00 98.56 100 ASP A CA 1
ATOM 695 C C . ASP A 1 100 ? -7.280 -3.150 5.867 1.00 98.56 100 ASP A C 1
ATOM 697 O O . ASP A 1 100 ? -7.433 -3.042 4.647 1.00 98.56 100 ASP A O 1
ATOM 701 N N . ALA A 1 101 ? -7.484 -2.111 6.678 1.00 98.44 101 ALA A N 1
ATOM 702 C CA . ALA A 1 101 ? -7.886 -0.805 6.168 1.00 98.44 101 ALA A CA 1
ATOM 703 C C . ALA A 1 101 ? -6.819 -0.184 5.239 1.00 98.44 101 ALA A C 1
ATOM 705 O O . ALA A 1 101 ? -7.156 0.462 4.244 1.00 98.44 101 ALA A O 1
ATOM 706 N N . ALA A 1 102 ? -5.531 -0.409 5.509 1.00 98.69 102 ALA A N 1
ATOM 707 C CA . ALA A 1 102 ? -4.445 0.009 4.625 1.00 98.69 102 ALA A CA 1
ATOM 708 C C . ALA A 1 102 ? -4.404 -0.795 3.319 1.00 98.69 102 ALA A C 1
ATOM 710 O O . ALA A 1 102 ? -4.071 -0.226 2.276 1.00 98.69 102 ALA A O 1
ATOM 711 N N . ARG A 1 103 ? -4.784 -2.080 3.331 1.00 98.81 103 ARG A N 1
ATOM 712 C CA . ARG A 1 103 ? -4.940 -2.885 2.107 1.00 98.81 103 ARG A CA 1
ATOM 713 C C . ARG A 1 103 ? -6.105 -2.371 1.267 1.00 98.81 103 ARG A C 1
ATOM 715 O O . ARG A 1 103 ? -5.932 -2.164 0.072 1.00 98.81 103 ARG A O 1
ATOM 722 N N . VAL A 1 104 ? -7.231 -2.026 1.891 1.00 98.75 104 VAL A N 1
ATOM 723 C CA . VAL A 1 104 ? -8.354 -1.374 1.196 1.00 98.75 104 VAL A CA 1
ATOM 724 C C . VAL A 1 104 ? -7.916 -0.049 0.559 1.00 98.75 104 VAL A C 1
ATOM 726 O O . VAL A 1 104 ? -8.197 0.196 -0.614 1.00 98.75 104 VAL A O 1
ATOM 729 N N . ALA A 1 105 ? -7.172 0.793 1.287 1.00 98.81 105 ALA A N 1
ATOM 730 C CA . ALA A 1 105 ? -6.643 2.046 0.742 1.00 98.81 105 ALA A CA 1
ATOM 731 C C . ALA A 1 105 ? -5.661 1.813 -0.424 1.00 98.81 105 ALA A C 1
ATOM 733 O O . ALA A 1 105 ? -5.705 2.535 -1.425 1.00 98.81 105 ALA A O 1
ATOM 734 N N . ARG A 1 106 ? -4.794 0.796 -0.316 1.00 98.81 106 ARG A N 1
ATOM 735 C CA . ARG A 1 106 ? -3.876 0.365 -1.382 1.00 98.81 106 ARG A CA 1
ATOM 736 C C . ARG A 1 106 ? -4.648 -0.028 -2.633 1.00 98.81 106 ARG A C 1
ATOM 738 O O . ARG A 1 106 ? -4.324 0.458 -3.713 1.00 98.81 106 ARG A O 1
ATOM 745 N N . ASP A 1 107 ? -5.665 -0.864 -2.490 1.00 98.75 107 ASP A N 1
ATOM 746 C CA . ASP A 1 107 ? -6.417 -1.410 -3.616 1.00 98.75 107 ASP A CA 1
ATOM 747 C C . ASP A 1 107 ? -7.268 -0.321 -4.289 1.00 98.75 107 ASP A C 1
ATOM 749 O O . ASP A 1 107 ? -7.308 -0.233 -5.518 1.00 98.75 107 ASP A O 1
ATOM 753 N N . ALA A 1 108 ? -7.836 0.605 -3.508 1.00 98.69 108 ALA A N 1
ATOM 754 C CA . ALA A 1 108 ? -8.485 1.804 -4.038 1.00 98.69 108 ALA A CA 1
ATOM 755 C C . ALA A 1 108 ? -7.503 2.685 -4.832 1.00 98.69 108 ALA A C 1
ATOM 757 O O . ALA A 1 108 ? -7.805 3.110 -5.950 1.00 98.69 108 ALA A O 1
ATOM 758 N N . LYS A 1 109 ? -6.293 2.918 -4.302 1.00 98.69 109 LYS A N 1
ATOM 759 C CA . LYS A 1 109 ? -5.252 3.667 -5.021 1.00 98.69 109 LYS A CA 1
ATOM 760 C C . LYS A 1 109 ? -4.788 2.926 -6.276 1.00 98.69 109 LYS A C 1
ATOM 762 O O . LYS A 1 109 ? -4.522 3.568 -7.289 1.00 98.69 109 LYS A O 1
ATOM 767 N N . ALA A 1 110 ? -4.700 1.599 -6.237 1.00 98.56 110 ALA A N 1
ATOM 768 C CA . ALA A 1 110 ? -4.363 0.776 -7.392 1.00 98.56 110 ALA A CA 1
ATOM 769 C C . ALA A 1 110 ? -5.419 0.900 -8.500 1.00 98.56 110 ALA A C 1
ATOM 771 O O . ALA A 1 110 ? -5.050 1.091 -9.660 1.00 98.56 110 ALA A O 1
ATOM 772 N N . ALA A 1 111 ? -6.707 0.884 -8.146 1.00 98.38 111 ALA A N 1
ATOM 773 C CA . ALA A 1 111 ? -7.801 1.115 -9.085 1.00 98.38 111 ALA A CA 1
ATOM 774 C C . ALA A 1 111 ? -7.751 2.524 -9.706 1.00 98.38 111 ALA A C 1
ATOM 776 O O . ALA A 1 111 ? -7.946 2.668 -10.911 1.00 98.38 111 ALA A O 1
ATOM 777 N N . GLU A 1 112 ? -7.429 3.549 -8.910 1.00 98.25 112 GLU A N 1
ATOM 778 C CA . GLU A 1 112 ? -7.284 4.937 -9.376 1.00 98.25 112 GLU A CA 1
ATOM 779 C C . GLU A 1 112 ? -6.146 5.097 -10.394 1.00 98.25 112 GLU A C 1
ATOM 781 O O . GLU A 1 112 ? -6.330 5.709 -11.446 1.00 98.25 112 GLU A O 1
ATOM 786 N N . VAL A 1 113 ? -4.953 4.575 -10.092 1.00 97.94 113 VAL A N 1
ATOM 787 C CA . VAL A 1 113 ? -3.768 4.816 -10.934 1.00 97.94 113 VAL A CA 1
ATOM 788 C C . VAL A 1 113 ? -3.653 3.831 -12.096 1.00 97.94 113 VAL A C 1
ATOM 790 O O . VAL A 1 113 ? -3.040 4.149 -13.122 1.00 97.94 113 VAL A O 1
ATOM 793 N N . GLY A 1 114 ? -4.205 2.626 -11.944 1.00 95.88 114 GLY A N 1
ATOM 794 C CA . GLY A 1 114 ? -4.156 1.554 -12.928 1.00 95.88 114 GLY A CA 1
ATOM 795 C C . GLY A 1 114 ? -2.760 1.347 -13.526 1.00 95.88 114 GLY A C 1
ATOM 796 O O . GLY A 1 114 ? -1.731 1.387 -12.852 1.00 95.88 114 GLY A O 1
ATOM 797 N N . ARG A 1 115 ? -2.703 1.166 -14.847 1.00 95.44 115 ARG A N 1
ATOM 798 C CA . ARG A 1 115 ? -1.460 0.855 -15.579 1.00 95.44 115 ARG A CA 1
ATOM 799 C C . ARG A 1 115 ? -0.426 1.988 -15.602 1.00 95.44 115 ARG A C 1
ATOM 801 O O . ARG A 1 115 ? 0.686 1.751 -16.064 1.00 95.44 115 ARG A O 1
ATOM 808 N N . SER A 1 116 ? -0.772 3.193 -15.144 1.00 95.44 116 SER A N 1
ATOM 809 C CA . SER A 1 116 ? 0.140 4.346 -15.166 1.00 95.44 116 SER A CA 1
ATOM 810 C C . SER A 1 116 ? 1.269 4.250 -14.135 1.00 95.44 116 SER A C 1
ATOM 812 O O . SER A 1 116 ? 2.250 4.989 -14.221 1.00 95.44 116 SER A O 1
ATOM 814 N N . LYS A 1 117 ? 1.148 3.341 -13.158 1.00 96.69 117 LYS A N 1
ATOM 815 C CA . LYS A 1 117 ? 2.123 3.153 -12.082 1.00 96.69 117 LYS A CA 1
ATOM 816 C C . LYS A 1 117 ? 2.612 1.715 -12.020 1.00 96.69 117 LYS A C 1
ATOM 818 O O . LYS A 1 117 ? 1.877 0.771 -12.304 1.00 96.69 117 LYS A O 1
ATOM 823 N N . ALA A 1 118 ? 3.880 1.561 -11.646 1.00 95.50 118 ALA A N 1
ATOM 824 C CA . ALA A 1 118 ? 4.507 0.253 -11.522 1.00 95.50 118 ALA A CA 1
ATOM 825 C C . ALA A 1 118 ? 4.039 -0.476 -10.258 1.00 95.50 118 ALA A C 1
ATOM 827 O O . ALA A 1 118 ? 3.707 -1.660 -10.338 1.00 95.50 118 ALA A O 1
ATOM 828 N N . THR A 1 119 ? 3.979 0.257 -9.144 1.00 97.75 119 THR A N 1
ATOM 829 C CA . THR A 1 119 ? 3.736 -0.291 -7.808 1.00 97.75 119 THR A CA 1
ATOM 830 C C . THR A 1 119 ? 2.861 0.653 -6.988 1.00 97.75 119 THR A C 1
ATOM 832 O O . THR A 1 119 ? 2.997 1.875 -7.099 1.00 97.75 119 THR A O 1
ATOM 835 N N . VAL A 1 120 ? 1.989 0.092 -6.154 1.00 98.56 120 VAL A N 1
ATOM 836 C CA . VAL A 1 120 ? 1.228 0.784 -5.107 1.00 98.56 120 VAL A CA 1
ATOM 837 C C . VAL A 1 120 ? 1.385 0.011 -3.806 1.00 98.56 120 VAL A C 1
ATOM 839 O O . VAL A 1 120 ? 1.361 -1.215 -3.810 1.00 98.56 120 VAL A O 1
ATOM 842 N N . THR A 1 121 ? 1.522 0.730 -2.699 1.00 98.81 121 THR A N 1
ATOM 843 C CA . THR A 1 121 ? 1.465 0.158 -1.353 1.00 98.81 121 THR A CA 1
ATOM 844 C C . THR A 1 121 ? 0.601 1.035 -0.452 1.00 98.81 121 THR A C 1
ATOM 846 O O . THR A 1 121 ? 0.336 2.204 -0.761 1.00 98.81 121 THR A O 1
ATOM 849 N N . GLY A 1 122 ? 0.124 0.444 0.635 1.00 98.69 122 GLY A N 1
ATOM 850 C CA . GLY A 1 122 ? -0.564 1.121 1.722 1.00 98.69 122 GLY A CA 1
ATOM 851 C C . GLY A 1 122 ? 0.298 1.147 2.979 1.00 98.69 122 GLY A C 1
ATOM 852 O O . GLY A 1 122 ? 1.313 0.463 3.075 1.00 98.69 122 GLY A O 1
ATOM 853 N N . GLY A 1 123 ? -0.123 1.924 3.963 1.00 98.56 123 GLY A N 1
ATOM 854 C CA . GLY A 1 123 ? 0.444 1.890 5.299 1.00 98.56 123 GLY A CA 1
ATOM 855 C C . GLY A 1 123 ? -0.254 2.844 6.253 1.00 98.56 123 GLY A C 1
ATOM 856 O O . GLY A 1 123 ? -1.091 3.652 5.848 1.00 98.56 123 GLY A O 1
ATOM 857 N N . TYR A 1 124 ? 0.091 2.752 7.527 1.00 98.56 124 TYR A N 1
ATOM 858 C CA . TYR A 1 124 ? -0.408 3.629 8.580 1.00 98.56 124 TYR A CA 1
ATOM 859 C C . TYR A 1 124 ? 0.706 3.921 9.587 1.00 98.56 124 TYR A C 1
ATOM 861 O O . TYR A 1 124 ? 1.604 3.103 9.793 1.00 98.56 124 TYR A O 1
ATOM 869 N N . GLY A 1 125 ? 0.665 5.113 10.181 1.00 97.38 125 GLY A N 1
ATOM 870 C CA . GLY A 1 125 ? 1.559 5.506 11.270 1.00 97.38 125 GLY A CA 1
ATOM 871 C C . GLY A 1 125 ? 0.856 5.425 12.624 1.00 97.38 125 GLY A C 1
ATOM 872 O O . GLY A 1 125 ? -0.221 4.843 12.756 1.00 97.38 125 GLY A O 1
ATOM 873 N N . ARG A 1 126 ? 1.428 6.087 13.635 1.00 95.56 126 ARG A N 1
ATOM 874 C CA . ARG A 1 126 ? 0.849 6.152 14.993 1.00 95.56 126 ARG A CA 1
ATOM 875 C C . ARG A 1 126 ? -0.526 6.817 15.064 1.00 95.56 126 ARG A C 1
ATOM 877 O O . ARG A 1 126 ? -1.245 6.602 16.030 1.00 95.56 126 ARG A O 1
ATOM 884 N N . ASP A 1 127 ? -0.880 7.627 14.070 1.00 94.69 127 ASP A N 1
ATOM 885 C CA . ASP A 1 127 ? -2.203 8.247 13.978 1.00 94.69 127 ASP A CA 1
ATOM 886 C C . ASP A 1 127 ? -3.309 7.250 13.598 1.00 94.69 127 ASP A C 1
ATOM 888 O O . ASP A 1 127 ? -4.487 7.596 13.649 1.00 94.69 127 ASP A O 1
ATOM 892 N N . GLY A 1 128 ? -2.943 6.022 13.211 1.00 95.94 128 GLY A N 1
ATOM 893 C CA . GLY A 1 128 ? -3.888 4.981 12.821 1.00 95.94 128 GLY A CA 1
ATOM 894 C C . GLY A 1 128 ? -4.690 5.332 11.567 1.00 95.94 128 GLY A C 1
ATOM 895 O O . GLY A 1 128 ? -5.744 4.743 11.338 1.00 95.94 128 GLY A O 1
ATOM 896 N N . VAL A 1 129 ? -4.236 6.296 10.757 1.00 97.12 129 VAL A N 1
ATOM 897 C CA . VAL A 1 129 ? -4.925 6.695 9.525 1.00 97.12 129 VAL A CA 1
ATOM 898 C C . VAL A 1 129 ? -4.282 5.974 8.335 1.00 97.12 129 VAL A C 1
ATOM 900 O O . VAL A 1 129 ? -3.135 6.281 7.984 1.00 97.12 129 VAL A O 1
ATOM 903 N N . PRO A 1 130 ? -5.000 5.043 7.678 1.00 98.19 130 PRO A N 1
ATOM 904 C CA . PRO A 1 130 ? -4.484 4.336 6.517 1.00 98.19 130 PRO A CA 1
ATOM 905 C C . PRO A 1 130 ? -4.295 5.278 5.332 1.00 98.19 130 PRO A C 1
ATOM 907 O O . PRO A 1 130 ? -5.163 6.089 5.004 1.00 98.19 130 PRO A O 1
ATOM 910 N N . ARG A 1 131 ? -3.152 5.157 4.667 1.00 98.38 131 ARG A N 1
ATOM 911 C CA . ARG A 1 131 ? -2.781 5.931 3.482 1.00 98.38 131 ARG A CA 1
ATOM 912 C C . ARG A 1 131 ? -2.192 4.998 2.440 1.00 98.38 131 ARG A C 1
ATOM 914 O O . ARG A 1 131 ? -1.650 3.952 2.774 1.00 98.38 131 ARG A O 1
ATOM 921 N N . ALA A 1 132 ? -2.283 5.384 1.175 1.00 98.62 132 ALA A N 1
ATOM 922 C CA . ALA A 1 132 ? -1.702 4.619 0.085 1.00 98.62 132 ALA A CA 1
ATOM 923 C C . ALA A 1 132 ? -1.097 5.532 -0.967 1.00 98.62 132 ALA A C 1
ATOM 925 O O . ALA A 1 132 ? -1.688 6.548 -1.354 1.00 98.62 132 ALA A O 1
ATOM 926 N N . ARG A 1 133 ? 0.068 5.128 -1.477 1.00 98.38 133 ARG A N 1
ATOM 927 C CA . ARG A 1 133 ? 0.728 5.823 -2.574 1.00 98.38 133 ARG A CA 1
ATOM 928 C C . ARG A 1 133 ? 1.302 4.865 -3.600 1.00 98.38 133 ARG A C 1
ATOM 930 O O . ARG A 1 133 ? 1.412 3.662 -3.394 1.00 98.38 133 ARG A O 1
ATOM 937 N N . CYS A 1 134 ? 1.632 5.439 -4.746 1.00 97.69 134 CYS A N 1
ATOM 938 C CA . CYS A 1 134 ? 2.257 4.753 -5.857 1.00 97.69 134 CYS A CA 1
ATOM 939 C C . CYS A 1 134 ? 3.733 5.126 -5.957 1.00 97.69 134 CYS A C 1
ATOM 941 O O . CYS A 1 134 ? 4.144 6.182 -5.486 1.00 97.69 134 CYS A O 1
ATOM 943 N N . SER A 1 135 ? 4.506 4.287 -6.637 1.00 94.31 135 SER A N 1
ATOM 944 C CA . SER A 1 135 ? 5.890 4.581 -6.994 1.00 94.31 135 SER A CA 1
ATOM 945 C C . SER A 1 135 ? 6.005 5.903 -7.768 1.00 94.31 135 SER A C 1
ATOM 947 O O . SER A 1 135 ? 5.283 6.120 -8.753 1.00 94.31 135 SER A O 1
ATOM 949 N N . SER A 1 136 ? 6.974 6.738 -7.399 1.00 89.62 136 SER A N 1
ATOM 950 C CA . SER A 1 136 ? 7.370 7.954 -8.129 1.00 89.62 136 SER A CA 1
ATOM 951 C C . SER A 1 136 ? 8.663 7.755 -8.924 1.00 89.62 136 SER A C 1
ATOM 953 O O . SER A 1 136 ? 9.465 8.674 -9.078 1.00 89.62 136 SER A O 1
ATOM 955 N N . SER A 1 137 ? 8.884 6.540 -9.437 1.00 75.12 137 SER A N 1
ATOM 956 C CA . SER A 1 137 ? 10.086 6.171 -10.188 1.00 75.12 137 SER A CA 1
ATOM 957 C C . SER A 1 137 ? 10.443 7.198 -11.280 1.00 75.12 137 SER A C 1
ATOM 959 O O . SER A 1 137 ? 9.548 7.647 -11.999 1.00 75.12 137 SER A O 1
ATOM 961 N N . PRO A 1 138 ? 11.734 7.558 -11.426 1.00 76.31 138 PRO A N 1
ATOM 962 C CA . PRO A 1 138 ? 12.901 6.982 -10.738 1.00 76.31 138 PRO A CA 1
ATOM 963 C C . PRO A 1 138 ? 13.183 7.552 -9.330 1.00 76.31 138 PRO A C 1
ATOM 965 O O . PRO A 1 138 ? 14.166 7.158 -8.706 1.00 76.31 138 PRO A O 1
ATOM 968 N N . ILE A 1 139 ? 12.350 8.463 -8.819 1.00 81.12 139 ILE A N 1
ATOM 969 C CA . ILE A 1 139 ? 12.637 9.246 -7.605 1.00 81.12 139 ILE A CA 1
ATOM 970 C C . ILE A 1 139 ? 12.553 8.388 -6.332 1.00 81.12 139 ILE A C 1
ATOM 972 O O . ILE A 1 139 ? 13.435 8.482 -5.481 1.00 81.12 139 ILE A O 1
ATOM 976 N N . GLY A 1 140 ? 11.542 7.525 -6.206 1.00 86.62 140 GLY A N 1
ATOM 977 C CA . GLY A 1 140 ? 11.346 6.691 -5.017 1.00 86.62 140 GLY A CA 1
ATOM 978 C C . GLY A 1 140 ? 10.434 5.485 -5.242 1.00 86.62 140 GLY A C 1
ATOM 979 O O . GLY A 1 140 ? 9.712 5.408 -6.247 1.00 86.62 140 GLY A O 1
ATOM 980 N N . GLY A 1 141 ? 10.498 4.543 -4.297 1.00 94.38 141 GLY A N 1
ATOM 981 C CA . GLY A 1 141 ? 9.559 3.423 -4.184 1.00 94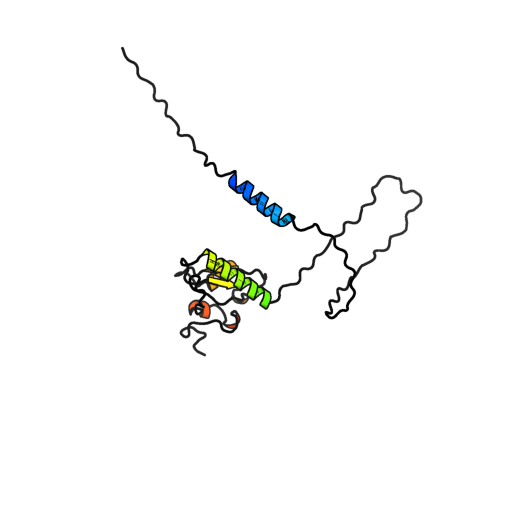.38 141 GLY A CA 1
ATOM 982 C C . GLY A 1 141 ? 8.173 3.895 -3.748 1.00 94.38 141 GLY A C 1
ATOM 983 O O . GLY A 1 141 ? 7.969 5.080 -3.495 1.00 94.38 141 GLY A O 1
ATOM 984 N N . ALA A 1 142 ? 7.199 2.987 -3.680 1.00 97.38 142 ALA A N 1
ATOM 985 C CA . ALA A 1 142 ? 5.864 3.341 -3.190 1.00 97.38 142 ALA A CA 1
ATOM 986 C C . ALA A 1 142 ? 5.877 3.577 -1.664 1.00 97.38 142 ALA A C 1
ATOM 988 O O . ALA A 1 142 ? 5.156 4.436 -1.161 1.00 97.38 142 ALA A O 1
ATOM 989 N N . GLU A 1 143 ? 6.750 2.868 -0.950 1.00 98.19 143 GLU A N 1
ATOM 990 C CA . GLU A 1 143 ? 6.955 2.896 0.500 1.00 98.19 143 GLU A CA 1
ATOM 991 C C . GLU A 1 143 ? 7.536 4.239 0.953 1.00 98.19 143 GLU A C 1
ATOM 993 O O . GLU A 1 143 ? 6.991 4.872 1.854 1.00 98.19 143 GLU A O 1
ATOM 998 N N . ASP A 1 144 ? 8.575 4.735 0.266 1.00 97.19 144 ASP A N 1
ATOM 999 C CA . ASP A 1 144 ? 9.160 6.073 0.497 1.00 97.19 144 ASP A CA 1
ATOM 1000 C C . ASP A 1 144 ? 8.091 7.167 0.421 1.00 97.19 144 ASP A C 1
ATOM 1002 O O . ASP A 1 144 ? 8.103 8.197 1.098 1.00 97.19 144 ASP A O 1
ATOM 1006 N N . ASP A 1 145 ? 7.162 6.933 -0.484 1.00 97.38 145 ASP A N 1
ATOM 1007 C CA . ASP A 1 145 ? 6.156 7.856 -0.913 1.00 97.38 145 ASP A CA 1
ATOM 1008 C C . ASP A 1 145 ? 4.952 7.848 0.048 1.00 97.38 145 ASP A C 1
ATOM 1010 O O . ASP A 1 145 ? 4.418 8.923 0.355 1.00 97.38 145 ASP A O 1
ATOM 1014 N N . VAL A 1 146 ? 4.583 6.682 0.584 1.00 98.38 146 VAL A N 1
ATOM 1015 C CA . VAL A 1 146 ? 3.686 6.542 1.742 1.00 98.38 146 VAL A CA 1
ATOM 1016 C C . VAL A 1 146 ? 4.320 7.170 2.984 1.00 98.38 146 VAL A C 1
ATOM 1018 O O . VAL A 1 146 ? 3.671 7.977 3.648 1.00 98.38 146 VAL A O 1
ATOM 1021 N N . ALA A 1 147 ? 5.600 6.900 3.252 1.00 97.81 147 ALA A N 1
ATOM 1022 C CA . ALA A 1 147 ? 6.308 7.460 4.399 1.00 97.81 147 ALA A CA 1
ATOM 1023 C C . ALA A 1 147 ? 6.349 8.990 4.366 1.00 97.81 147 ALA A C 1
ATOM 1025 O O . ALA A 1 147 ? 6.063 9.641 5.366 1.00 97.81 147 ALA A O 1
ATOM 1026 N N . ARG A 1 148 ? 6.602 9.583 3.193 1.00 96.56 148 ARG A N 1
ATOM 1027 C CA . ARG A 1 148 ? 6.543 11.041 3.013 1.00 96.56 148 ARG A CA 1
ATOM 1028 C C . ARG A 1 148 ? 5.141 11.610 3.240 1.00 96.56 148 ARG A C 1
ATOM 1030 O O . ARG A 1 148 ? 5.024 12.741 3.693 1.00 96.56 148 ARG A O 1
ATOM 1037 N N . GLN A 1 149 ? 4.093 10.860 2.895 1.00 97.12 149 GLN A N 1
ATOM 1038 C CA . GLN A 1 149 ? 2.709 11.302 3.079 1.00 97.12 149 GLN A CA 1
ATOM 1039 C C . GLN A 1 149 ? 2.264 11.219 4.545 1.00 97.12 149 GLN A C 1
ATOM 1041 O O . GLN A 1 149 ? 1.535 12.095 5.002 1.00 97.12 149 GLN A O 1
ATOM 1046 N N . ILE A 1 150 ? 2.675 10.171 5.265 1.00 97.75 150 ILE A N 1
ATOM 1047 C CA . ILE A 1 150 ? 2.414 10.021 6.704 1.00 97.75 150 ILE A CA 1
ATOM 1048 C C . ILE A 1 150 ? 3.236 11.048 7.496 1.00 97.75 150 ILE A C 1
ATOM 1050 O O . ILE A 1 150 ? 2.721 11.674 8.419 1.00 97.75 150 ILE A O 1
ATOM 1054 N N . GLY A 1 151 ? 4.492 11.265 7.102 1.00 96.38 151 GLY A N 1
ATOM 1055 C CA . GLY A 1 151 ? 5.428 12.115 7.829 1.00 96.38 151 GLY A CA 1
ATOM 1056 C C . GLY A 1 151 ? 5.885 11.487 9.150 1.00 96.38 151 GLY A C 1
ATOM 1057 O O . GLY A 1 151 ? 5.642 10.315 9.429 1.00 96.38 151 GLY A O 1
ATOM 1058 N N . GLY A 1 152 ? 6.577 12.276 9.974 1.00 95.31 152 GLY A N 1
ATOM 1059 C CA . GLY A 1 152 ? 7.107 11.807 11.256 1.00 95.31 152 GLY A CA 1
ATOM 1060 C C . GLY A 1 152 ? 8.270 10.822 11.109 1.00 95.31 152 GLY A C 1
ATOM 1061 O O . GLY A 1 152 ? 9.044 10.893 10.155 1.00 95.31 152 GLY A O 1
ATOM 1062 N N . ASN A 1 153 ? 8.423 9.936 12.095 1.00 95.25 153 ASN A N 1
ATOM 1063 C CA . ASN A 1 153 ? 9.487 8.938 12.116 1.00 95.25 153 ASN A CA 1
ATOM 1064 C C . ASN A 1 153 ? 9.123 7.737 11.217 1.00 95.25 153 ASN A C 1
ATOM 1066 O O . ASN A 1 153 ? 8.161 7.027 11.516 1.00 95.25 153 ASN A O 1
ATOM 1070 N N . PRO A 1 154 ? 9.908 7.445 10.163 1.00 94.00 154 PRO A N 1
ATOM 1071 C CA . PRO A 1 154 ? 9.615 6.356 9.233 1.00 94.00 154 PRO A CA 1
ATOM 1072 C C . PRO A 1 154 ? 9.561 4.963 9.873 1.00 94.00 154 PRO A C 1
ATOM 1074 O O . PRO A 1 154 ? 8.939 4.068 9.309 1.00 94.00 154 PRO A O 1
ATOM 1077 N N . LYS A 1 155 ? 10.196 4.769 11.037 1.00 95.25 155 LYS A N 1
ATOM 1078 C CA . LYS A 1 155 ? 10.202 3.490 11.770 1.00 95.25 155 LYS A CA 1
ATOM 1079 C C . LYS A 1 155 ? 8.877 3.166 12.459 1.00 95.25 155 LYS A C 1
ATOM 1081 O O . LYS A 1 155 ? 8.656 2.025 12.842 1.00 95.25 155 LYS A O 1
ATOM 1086 N N . ASP A 1 156 ? 7.992 4.150 12.591 1.00 96.06 156 ASP A N 1
ATOM 1087 C CA . ASP A 1 156 ? 6.676 3.986 13.213 1.00 96.06 156 ASP A CA 1
ATOM 1088 C C . ASP A 1 156 ? 5.573 3.610 12.212 1.00 96.06 156 ASP A C 1
ATOM 1090 O O . ASP A 1 156 ? 4.390 3.600 12.555 1.00 96.06 156 ASP A O 1
ATOM 1094 N N . ILE A 1 157 ? 5.943 3.358 10.958 1.00 98.44 157 ILE A N 1
ATOM 1095 C CA . ILE A 1 157 ? 5.001 3.075 9.879 1.00 98.44 157 ILE A CA 1
ATOM 1096 C C . ILE A 1 157 ? 4.882 1.567 9.708 1.00 98.44 157 ILE A C 1
ATOM 1098 O O . ILE A 1 157 ? 5.889 0.876 9.592 1.00 98.44 157 ILE A O 1
ATOM 1102 N N . THR A 1 158 ? 3.658 1.056 9.653 1.00 98.75 158 THR A N 1
ATOM 1103 C CA . THR A 1 158 ? 3.392 -0.304 9.174 1.00 98.75 158 THR A CA 1
ATOM 1104 C C . THR A 1 158 ? 2.896 -0.214 7.741 1.00 98.75 158 THR A C 1
ATOM 1106 O O . THR A 1 158 ? 1.981 0.557 7.452 1.00 98.75 158 THR A O 1
ATOM 1109 N N . PHE A 1 159 ? 3.513 -0.968 6.840 1.00 98.75 159 PHE A N 1
ATOM 1110 C CA . PHE A 1 159 ? 3.161 -1.026 5.426 1.00 98.75 159 PHE A CA 1
ATOM 1111 C C . PHE A 1 159 ? 2.310 -2.256 5.125 1.00 98.75 159 PHE A C 1
ATOM 1113 O O . PHE A 1 159 ? 2.291 -3.217 5.886 1.00 98.75 159 PHE A O 1
ATOM 1120 N N . THR A 1 160 ? 1.632 -2.244 3.984 1.00 98.81 160 THR A N 1
ATOM 1121 C CA . THR A 1 160 ? 1.061 -3.451 3.382 1.00 98.81 160 THR A CA 1
ATOM 1122 C C . THR A 1 160 ? 2.028 -4.053 2.368 1.00 98.81 160 THR A C 1
ATOM 1124 O O . THR A 1 160 ? 3.085 -3.491 2.067 1.00 98.81 160 THR A O 1
ATOM 1127 N N . GLU A 1 161 ? 1.660 -5.203 1.806 1.00 98.69 161 GLU A N 1
ATOM 1128 C CA . GLU A 1 161 ? 2.355 -5.735 0.644 1.00 98.69 161 GLU A CA 1
ATOM 1129 C C . GLU A 1 161 ? 2.226 -4.748 -0.518 1.00 98.69 161 GLU A C 1
ATOM 1131 O O . GLU A 1 161 ? 1.129 -4.269 -0.838 1.00 98.69 161 GLU A O 1
ATOM 1136 N N . ALA A 1 162 ? 3.341 -4.481 -1.187 1.00 98.31 162 ALA A N 1
ATOM 1137 C CA . ALA A 1 162 ? 3.339 -3.702 -2.406 1.00 98.31 162 ALA A CA 1
ATOM 1138 C C . ALA A 1 162 ? 2.773 -4.541 -3.556 1.00 98.31 162 ALA A C 1
ATOM 1140 O O . ALA A 1 162 ? 3.167 -5.691 -3.744 1.00 98.31 162 ALA A O 1
ATOM 1141 N N . ILE A 1 163 ? 1.871 -3.967 -4.350 1.00 98.69 163 ILE A N 1
ATOM 1142 C CA . ILE A 1 163 ? 1.248 -4.653 -5.486 1.00 98.69 163 ILE A CA 1
ATOM 1143 C C . ILE A 1 163 ? 1.458 -3.895 -6.784 1.00 98.69 163 ILE A C 1
ATOM 1145 O O . ILE A 1 163 ? 1.661 -2.679 -6.820 1.00 98.69 163 ILE A O 1
ATOM 1149 N N . ARG A 1 164 ? 1.338 -4.629 -7.882 1.00 98.12 164 ARG A N 1
ATOM 1150 C CA . ARG A 1 164 ? 1.316 -4.109 -9.237 1.00 98.12 164 ARG A CA 1
ATOM 1151 C C . ARG A 1 164 ? -0.125 -3.761 -9.623 1.00 98.12 164 ARG A C 1
ATOM 1153 O O . ARG A 1 164 ? -0.906 -4.678 -9.862 1.00 98.12 164 ARG A O 1
ATOM 1160 N N . PRO A 1 165 ? -0.494 -2.480 -9.808 1.00 98.00 165 PRO A N 1
ATOM 1161 C CA . PRO A 1 165 ? -1.902 -2.097 -9.987 1.00 98.00 165 PRO A CA 1
ATOM 1162 C C . PRO A 1 165 ? -2.614 -2.741 -11.183 1.00 98.00 165 PRO A C 1
ATOM 1164 O O . PRO A 1 165 ? -3.826 -2.897 -11.183 1.00 98.00 165 PRO A O 1
ATOM 1167 N N . ARG A 1 166 ? -1.859 -3.115 -12.223 1.00 96.62 166 ARG A N 1
ATOM 1168 C CA . ARG A 1 166 ? -2.407 -3.731 -13.440 1.00 96.62 166 ARG A CA 1
ATOM 1169 C C . ARG A 1 166 ? -2.776 -5.212 -13.305 1.00 96.62 166 ARG A C 1
ATOM 1171 O O . ARG A 1 166 ? -3.513 -5.697 -14.153 1.00 96.62 166 ARG A O 1
ATOM 1178 N N . THR A 1 167 ? -2.199 -5.929 -12.342 1.00 97.25 167 THR A N 1
ATOM 1179 C CA . THR A 1 167 ? -2.374 -7.388 -12.201 1.00 97.25 167 THR A CA 1
ATOM 1180 C C . THR A 1 167 ? -2.747 -7.816 -10.786 1.00 97.25 167 THR A C 1
ATOM 1182 O O . THR A 1 167 ? -3.277 -8.903 -10.617 1.00 97.25 167 THR A O 1
ATOM 1185 N N . GLY A 1 168 ? -2.495 -6.982 -9.776 1.00 97.38 168 GLY A N 1
ATOM 1186 C CA . GLY A 1 168 ? -2.665 -7.332 -8.365 1.00 97.38 168 GLY A CA 1
ATOM 1187 C C . GLY A 1 168 ? -1.494 -8.124 -7.780 1.00 97.38 168 GLY A C 1
ATOM 1188 O O . GLY A 1 168 ? -1.418 -8.266 -6.564 1.00 97.38 168 GLY A O 1
ATOM 1189 N N . ASP A 1 169 ? -0.554 -8.587 -8.610 1.00 98.31 169 ASP A N 1
ATOM 1190 C CA . ASP A 1 169 ? 0.604 -9.356 -8.147 1.00 98.31 169 ASP A CA 1
ATOM 1191 C C . ASP A 1 169 ? 1.452 -8.549 -7.165 1.00 98.31 169 ASP A C 1
ATOM 1193 O O . ASP A 1 169 ? 1.688 -7.352 -7.377 1.00 98.31 169 ASP A O 1
ATOM 1197 N N . GLN A 1 170 ? 1.980 -9.218 -6.139 1.00 98.38 170 GLN A N 1
ATOM 1198 C CA . GLN A 1 170 ? 2.955 -8.595 -5.254 1.00 98.38 170 GLN A CA 1
ATOM 1199 C C . GLN A 1 170 ? 4.214 -8.187 -6.027 1.00 98.38 170 GLN A C 1
ATOM 1201 O O . GLN A 1 170 ? 4.735 -8.924 -6.868 1.00 98.38 170 GLN A O 1
ATOM 1206 N N . VAL A 1 171 ? 4.721 -6.999 -5.713 1.00 97.56 171 VAL A N 1
ATOM 1207 C CA . VAL A 1 171 ? 6.013 -6.506 -6.182 1.00 97.56 171 VAL A CA 1
ATOM 1208 C C . VAL A 1 171 ? 6.998 -6.627 -5.022 1.00 97.56 171 VAL A C 1
ATOM 1210 O O . VAL A 1 171 ? 6.706 -6.106 -3.948 1.00 97.56 171 VAL A O 1
ATOM 1213 N N . PRO A 1 172 ? 8.162 -7.272 -5.212 1.00 97.62 172 PRO A N 1
ATOM 1214 C CA . PRO A 1 172 ? 9.163 -7.350 -4.160 1.00 97.62 172 PRO A CA 1
ATOM 1215 C C . PRO A 1 172 ? 9.614 -5.961 -3.692 1.00 97.62 172 PRO A C 1
ATOM 1217 O O . PRO A 1 172 ? 9.887 -5.085 -4.519 1.00 97.62 172 PRO A O 1
ATOM 1220 N N . ILE A 1 173 ? 9.742 -5.771 -2.376 1.00 97.62 173 ILE A N 1
ATOM 1221 C CA . ILE A 1 173 ? 10.297 -4.538 -1.803 1.00 97.62 173 ILE A CA 1
ATOM 1222 C C . ILE A 1 173 ? 11.719 -4.337 -2.335 1.00 97.62 173 ILE A C 1
ATOM 1224 O O . ILE A 1 173 ? 12.573 -5.218 -2.206 1.00 97.62 173 ILE A O 1
ATOM 1228 N N . CYS A 1 174 ? 11.977 -3.182 -2.950 1.00 95.44 174 CYS A N 1
ATOM 1229 C CA . CYS A 1 174 ? 13.251 -2.904 -3.611 1.00 95.44 174 CYS A CA 1
ATOM 1230 C C . CYS A 1 174 ? 14.384 -2.620 -2.614 1.00 95.44 174 CYS A C 1
ATOM 1232 O O . CYS A 1 174 ? 14.148 -2.171 -1.492 1.00 95.44 174 CYS A O 1
ATOM 1234 N N . GLN A 1 175 ? 15.631 -2.787 -3.056 1.00 95.12 175 GLN A N 1
ATOM 1235 C CA . GLN A 1 175 ? 16.835 -2.633 -2.224 1.00 95.12 175 GLN A CA 1
ATOM 1236 C C . GLN A 1 175 ? 16.921 -1.275 -1.506 1.00 95.12 175 GLN A C 1
ATOM 1238 O O . GLN A 1 175 ? 17.356 -1.212 -0.360 1.00 95.12 175 GLN A O 1
ATOM 1243 N N . ARG A 1 176 ? 16.462 -0.185 -2.143 1.00 94.44 176 ARG A N 1
ATOM 1244 C CA . ARG A 1 176 ? 16.423 1.151 -1.519 1.00 94.44 176 ARG A CA 1
ATOM 1245 C C . ARG A 1 176 ? 15.480 1.186 -0.315 1.00 94.44 176 ARG A C 1
ATOM 1247 O O . ARG A 1 176 ? 15.866 1.665 0.749 1.00 94.44 176 ARG A O 1
ATOM 1254 N N . CYS A 1 177 ? 14.258 0.683 -0.476 1.00 96.12 177 CYS A N 1
ATOM 1255 C CA . CYS A 1 177 ? 13.288 0.651 0.616 1.00 96.12 177 CYS A CA 1
ATOM 1256 C C . CYS A 1 177 ? 13.748 -0.319 1.711 1.00 96.12 177 CYS A C 1
ATOM 1258 O O . CYS A 1 177 ? 13.634 0.011 2.885 1.00 96.12 177 CYS A O 1
ATOM 1260 N N . GLN A 1 178 ? 14.383 -1.438 1.350 1.00 96.44 178 GLN A N 1
ATOM 1261 C CA . GLN A 1 178 ? 14.993 -2.346 2.326 1.00 96.44 178 GLN A CA 1
ATOM 1262 C C . GLN A 1 178 ? 16.133 -1.710 3.139 1.00 96.44 178 GLN A C 1
ATOM 1264 O O . GLN A 1 178 ? 16.334 -2.068 4.295 1.00 96.44 178 GLN A O 1
ATOM 1269 N N . ALA A 1 179 ? 16.892 -0.779 2.555 1.00 95.00 179 ALA A N 1
ATOM 1270 C CA . ALA A 1 179 ? 17.929 -0.035 3.273 1.00 95.00 179 ALA A CA 1
ATOM 1271 C C . ALA A 1 179 ? 17.357 1.046 4.211 1.00 95.00 179 ALA A C 1
ATOM 1273 O O . ALA A 1 179 ? 18.059 1.526 5.098 1.00 95.00 179 ALA A O 1
ATOM 1274 N N . THR A 1 180 ? 16.099 1.447 4.010 1.00 95.19 180 THR A N 1
ATOM 1275 C CA . THR A 1 180 ? 15.452 2.544 4.750 1.00 95.19 180 THR A CA 1
ATOM 1276 C C . THR A 1 180 ? 14.557 2.015 5.873 1.00 95.19 180 THR A C 1
ATOM 1278 O O . THR A 1 180 ? 14.602 2.487 7.014 1.00 95.19 180 THR A O 1
ATOM 1281 N N . PHE A 1 181 ? 13.751 1.007 5.558 1.00 97.50 181 PHE A N 1
ATOM 1282 C CA . PHE A 1 181 ? 12.752 0.419 6.441 1.00 97.50 181 PHE A CA 1
ATOM 1283 C C . PHE A 1 181 ? 13.220 -0.931 6.984 1.00 97.50 181 PHE A C 1
ATOM 1285 O O . PHE A 1 181 ? 14.101 -1.574 6.416 1.00 97.50 181 PHE A O 1
ATOM 1292 N N . ASP A 1 182 ? 12.613 -1.368 8.082 1.00 97.12 182 ASP A N 1
ATOM 1293 C CA . ASP A 1 182 ? 12.863 -2.690 8.650 1.00 97.12 182 ASP A CA 1
ATOM 1294 C C . ASP A 1 182 ? 11.853 -3.705 8.123 1.00 97.12 182 ASP A C 1
ATOM 1296 O O . ASP A 1 182 ? 10.674 -3.400 7.948 1.00 97.12 182 ASP A O 1
ATOM 1300 N N . GLN A 1 183 ? 12.299 -4.946 7.924 1.00 97.25 183 GLN A N 1
ATOM 1301 C CA . GLN A 1 183 ? 11.445 -6.027 7.426 1.00 97.25 183 GLN A CA 1
ATOM 1302 C C . GLN A 1 183 ? 10.212 -6.266 8.317 1.00 97.25 183 GLN A C 1
ATOM 1304 O O . GLN A 1 183 ? 9.158 -6.639 7.817 1.00 97.25 183 GLN A O 1
ATOM 1309 N N . SER A 1 184 ? 10.317 -5.998 9.623 1.00 97.19 184 SER A N 1
ATOM 1310 C CA . SER A 1 184 ? 9.210 -6.115 10.581 1.00 97.19 184 SER A CA 1
ATOM 1311 C C . SER A 1 184 ? 8.100 -5.078 10.393 1.00 97.19 184 SER A C 1
ATOM 1313 O O . SER A 1 184 ? 7.039 -5.224 10.987 1.00 97.19 184 SER A O 1
ATOM 1315 N N . GLN A 1 185 ? 8.332 -4.020 9.608 1.00 98.31 185 GLN A N 1
ATOM 1316 C CA . GLN A 1 185 ? 7.307 -3.028 9.264 1.00 98.31 185 GLN A CA 1
ATOM 1317 C C . GLN A 1 185 ? 6.331 -3.543 8.195 1.00 98.31 185 GLN A C 1
ATOM 1319 O O . GLN A 1 185 ? 5.369 -2.853 7.865 1.00 98.31 185 GLN A O 1
ATOM 1324 N N . PHE A 1 186 ? 6.587 -4.727 7.638 1.00 98.56 186 PHE A N 1
ATOM 1325 C CA . PHE A 1 186 ? 5.788 -5.355 6.595 1.00 98.56 186 PHE A CA 1
ATOM 1326 C C . PHE A 1 186 ? 5.144 -6.636 7.134 1.00 98.56 186 PHE A C 1
ATOM 1328 O O . PHE A 1 186 ? 5.736 -7.318 7.977 1.00 98.56 186 PHE A O 1
ATOM 1335 N N . PRO A 1 187 ? 3.945 -7.001 6.652 1.00 98.12 187 PRO A N 1
ATOM 1336 C CA . PRO A 1 187 ? 3.281 -8.214 7.091 1.00 98.12 187 PRO A CA 1
ATOM 1337 C C . PRO A 1 187 ? 4.068 -9.468 6.679 1.00 98.12 187 PRO A C 1
ATOM 1339 O O . PRO A 1 187 ? 4.772 -9.461 5.657 1.00 98.12 187 PRO A O 1
ATOM 1342 N N . PRO A 1 188 ? 3.929 -10.574 7.435 1.00 96.75 188 PRO A N 1
ATOM 1343 C CA . PRO A 1 188 ? 4.499 -11.862 7.056 1.00 96.75 188 PRO A CA 1
ATOM 1344 C C . PRO A 1 188 ? 4.099 -12.264 5.630 1.00 96.75 188 PRO A C 1
ATOM 1346 O O . PRO A 1 188 ? 2.952 -12.096 5.227 1.00 96.75 188 PRO A O 1
ATOM 1349 N N . GLY A 1 189 ? 5.047 -12.814 4.867 1.00 96.19 189 GLY A N 1
ATOM 1350 C CA . GLY A 1 189 ? 4.823 -13.216 3.472 1.00 96.19 189 GLY A CA 1
ATOM 1351 C C . GLY A 1 189 ? 5.042 -12.112 2.430 1.00 96.19 189 GLY A C 1
ATOM 1352 O O . GLY A 1 189 ? 4.943 -12.397 1.238 1.00 96.19 189 GLY A O 1
ATOM 1353 N N . THR A 1 190 ? 5.388 -10.887 2.845 1.00 98.06 190 THR A N 1
ATOM 1354 C CA . THR A 1 190 ? 5.806 -9.819 1.922 1.00 98.06 190 THR A CA 1
ATOM 1355 C C . THR A 1 190 ? 7.057 -10.230 1.140 1.00 98.06 190 THR A C 1
ATOM 1357 O O . THR A 1 190 ? 8.082 -10.584 1.729 1.00 98.06 190 THR A O 1
ATOM 1360 N N . LEU A 1 191 ? 6.992 -10.154 -0.193 1.00 98.00 191 LEU A N 1
ATOM 1361 C CA . LEU A 1 191 ? 8.141 -10.419 -1.065 1.00 98.00 191 LEU A CA 1
ATOM 1362 C C . LEU A 1 191 ? 9.195 -9.307 -0.968 1.00 98.00 191 LEU A C 1
ATOM 1364 O O . LEU A 1 191 ? 8.867 -8.127 -0.864 1.00 98.00 191 LEU A O 1
ATOM 1368 N N . PHE A 1 192 ? 10.471 -9.658 -1.105 1.00 97.44 192 PHE A N 1
ATOM 1369 C CA . PHE A 1 192 ? 11.583 -8.706 -1.125 1.00 97.44 192 PHE A CA 1
ATOM 1370 C C . PHE A 1 192 ? 12.611 -9.086 -2.192 1.00 97.44 192 PHE A C 1
ATOM 1372 O O . PHE A 1 192 ? 12.742 -10.252 -2.558 1.00 97.44 192 PHE A O 1
ATOM 1379 N N . ASP A 1 193 ? 13.311 -8.089 -2.733 1.00 96.31 193 ASP A N 1
ATOM 1380 C CA . ASP A 1 193 ? 14.429 -8.315 -3.652 1.00 96.31 193 ASP A CA 1
ATOM 1381 C C . ASP A 1 193 ? 15.594 -8.992 -2.898 1.00 96.31 193 ASP A C 1
ATOM 1383 O O . ASP A 1 193 ? 16.138 -8.381 -1.970 1.00 96.31 193 ASP A O 1
ATOM 1387 N N . PRO A 1 194 ? 16.000 -10.224 -3.264 1.00 95.88 194 PRO A N 1
ATOM 1388 C CA . PRO A 1 194 ? 17.051 -10.956 -2.558 1.00 95.88 194 PRO A CA 1
ATOM 1389 C C . PRO A 1 194 ? 18.439 -10.317 -2.695 1.00 95.88 194 PRO A C 1
ATOM 1391 O O . PRO A 1 194 ? 19.316 -10.614 -1.892 1.00 95.88 194 PRO A O 1
ATOM 1394 N N . ALA A 1 195 ? 18.655 -9.433 -3.674 1.00 94.94 195 ALA A N 1
ATOM 1395 C CA . ALA A 1 195 ? 19.908 -8.690 -3.799 1.00 94.94 195 ALA A CA 1
ATOM 1396 C C . ALA A 1 195 ? 20.006 -7.506 -2.814 1.00 94.94 195 ALA A C 1
ATOM 1398 O O . ALA A 1 195 ? 21.044 -6.851 -2.736 1.00 94.94 195 ALA A O 1
ATOM 1399 N N . GLY A 1 196 ? 18.934 -7.208 -2.074 1.00 94.25 196 GLY A N 1
ATOM 1400 C CA . GLY A 1 196 ? 18.919 -6.166 -1.055 1.00 94.25 196 GLY A CA 1
ATOM 1401 C C . GLY A 1 196 ? 19.394 -6.637 0.328 1.00 94.25 196 GLY A C 1
ATOM 1402 O O . GLY A 1 196 ? 19.638 -7.825 0.552 1.00 94.25 196 GLY A O 1
ATOM 1403 N N . PRO A 1 197 ? 19.507 -5.710 1.297 1.00 95.31 197 PRO A N 1
ATOM 1404 C CA . PRO A 1 197 ? 20.060 -5.983 2.626 1.00 95.31 197 PRO A CA 1
ATOM 1405 C C . PRO A 1 197 ? 19.253 -6.985 3.466 1.00 95.31 197 PRO A C 1
ATOM 1407 O O . PRO A 1 197 ? 19.754 -7.458 4.486 1.00 95.31 197 PRO A O 1
ATOM 1410 N N . TRP A 1 198 ? 18.020 -7.323 3.084 1.00 95.06 198 TRP A N 1
ATOM 1411 C CA . TRP A 1 198 ? 17.247 -8.357 3.779 1.00 95.06 198 TRP A CA 1
ATOM 1412 C C . TRP A 1 198 ? 17.552 -9.774 3.282 1.00 95.06 198 TRP A C 1
ATOM 1414 O O . TRP A 1 198 ? 17.340 -10.721 4.032 1.00 95.06 198 TRP A O 1
ATOM 1424 N N . GLY A 1 199 ? 18.060 -9.930 2.054 1.00 87.06 199 GLY A N 1
ATOM 1425 C CA . GLY A 1 199 ? 18.377 -11.236 1.464 1.00 87.06 199 GLY A CA 1
ATOM 1426 C C . GLY A 1 199 ? 19.750 -11.799 1.840 1.00 87.06 199 GLY A C 1
ATOM 1427 O O . GLY A 1 199 ? 20.001 -12.977 1.620 1.00 87.06 199 GLY A O 1
ATOM 1428 N N . ALA A 1 200 ? 20.630 -10.986 2.428 1.00 73.75 200 ALA A N 1
ATOM 1429 C CA . ALA A 1 200 ? 21.993 -11.375 2.798 1.00 73.75 200 ALA A CA 1
ATOM 1430 C C . ALA A 1 200 ? 22.109 -12.051 4.185 1.00 73.75 200 ALA A C 1
ATOM 1432 O O . ALA A 1 200 ? 23.174 -11.982 4.800 1.00 73.75 200 ALA A O 1
ATOM 1433 N N . ARG A 1 201 ? 21.025 -12.638 4.709 1.00 57.34 201 ARG A N 1
ATOM 1434 C CA . ARG A 1 201 ? 20.965 -13.235 6.055 1.00 57.34 201 ARG A CA 1
ATOM 1435 C C . ARG A 1 201 ? 20.939 -14.754 6.022 1.00 57.34 201 ARG A C 1
ATOM 1437 O O . ARG A 1 201 ? 20.239 -15.303 5.146 1.00 57.34 201 ARG A O 1
#

Organism: NCBI:txid1184607

pLDDT: mean 74.06, std 24.32, range [34.5, 98.81]

Secondary structure (DSSP, 8-state):
----------PPP------SHHHHHHHHHHHHHHH-----------------------------------TT--S--------------PPPPPHHHHHHHHHHHHHHHHHHHGGG-S-EEEEE-TT---EEEE--TTS--HHHHHHHHH-S-GGGPEE---B-TTT-PBPPBPHHHHHHS-GGGS-TT--B-TTSTTT--